Protein AF-A0A2T8WRS9-F1 (afdb_monomer_lite)

Sequence (259 aa):
MSITRDFLKRVDEAPPAWSDNIIAERNINKYQKYSQFVRRAYWTDCGSINVFCIRGTDHTDYQGLTWREFLHRGRRMDINIRLLETNLSYYLGTEVKKPAMHYVSYNGLDWYVSSDGNHRSCLARFLFYEKGLTYLHGVSLHHYEFDDALLSVYTALQAERLCQQQAGLYWEIDLHSETTGREDTPGWKVDHFSPGFTLRLVGGLQGGDPVPDSLRRVTVRQADEGRVLFQQLQSLRQRQIKPVTGGNWLNRWFRRGAK

Radius of gyration: 28.51 Å; chains: 1; bounding box: 90×24×83 Å

Foldseek 3Di:
DDPLPPLLVVCVVPPDPQQQQFAAADPPVCCVVAVLQFFKKKKFQKAKFFLVLARHENDPVRGRGGLNRCCVPPDCLSVVSVCCSVCVCLFVPRAAHVVAWEWEEAPVRRIYGYDDCPSVSSVSVSVCVVVVHTMGTNHIYIYTYGPVLQVVLVVLVVVLQVLVVVLFWHKDKAKHKAFPDKDDDPGIIMTGIQTWMKIATDGGDPDFDDDDPCLRIDIDRDSVSSVVNSVVSVVRSVRSPDPPPVDCPVVVVVVVPDD

pLDDT: mean 90.35, std 14.82, range [36.34, 98.69]

Structure (mmCIF, N/CA/C/O backbone):
data_AF-A0A2T8WRS9-F1
#
_entry.id   AF-A0A2T8WRS9-F1
#
loop_
_atom_site.group_PDB
_atom_site.id
_atom_site.type_symbol
_atom_site.label_atom_id
_atom_site.label_alt_id
_atom_site.label_comp_id
_atom_site.label_asym_id
_atom_site.label_entity_id
_atom_site.label_seq_id
_atom_site.pdbx_PDB_ins_code
_atom_site.Cartn_x
_atom_site.Cartn_y
_atom_site.Cartn_z
_atom_site.occupancy
_atom_site.B_iso_or_equiv
_atom_site.auth_seq_id
_atom_site.auth_comp_id
_atom_site.auth_asym_id
_atom_site.auth_atom_id
_atom_site.pdbx_PDB_model_num
ATOM 1 N N . MET A 1 1 ? -11.821 4.275 44.130 1.00 36.34 1 MET A N 1
ATOM 2 C CA . MET A 1 1 ? -11.109 3.327 43.243 1.00 36.34 1 MET A CA 1
ATOM 3 C C . MET A 1 1 ? -11.345 3.776 41.811 1.00 36.34 1 MET A C 1
ATOM 5 O O . MET A 1 1 ? -12.489 4.002 41.455 1.00 36.34 1 MET A O 1
ATOM 9 N N . SER A 1 2 ? -10.282 4.056 41.054 1.00 39.28 2 SER A N 1
ATOM 10 C CA . SER A 1 2 ? -10.380 4.655 39.714 1.00 39.28 2 SER A CA 1
ATOM 11 C C . SER A 1 2 ? -10.689 3.582 38.669 1.00 39.28 2 SER A C 1
ATOM 13 O O . SER A 1 2 ? -9.904 2.647 38.527 1.00 39.28 2 SER A O 1
ATOM 15 N N . ILE A 1 3 ? -11.808 3.754 37.960 1.00 47.94 3 ILE A N 1
ATOM 16 C CA . ILE A 1 3 ? -12.379 2.860 36.931 1.00 47.94 3 ILE A CA 1
ATOM 17 C C . ILE A 1 3 ? -11.356 2.498 35.833 1.00 47.94 3 ILE A C 1
ATOM 19 O O . ILE A 1 3 ? -11.339 1.367 35.375 1.00 47.94 3 ILE A O 1
ATOM 23 N N . THR A 1 4 ? -10.390 3.387 35.565 1.00 52.06 4 THR A N 1
ATOM 24 C CA . THR A 1 4 ? -9.286 3.202 34.597 1.00 52.06 4 THR A CA 1
ATOM 25 C C . THR A 1 4 ? -8.376 1.982 34.798 1.00 52.06 4 THR A C 1
ATOM 27 O O . THR A 1 4 ? -7.541 1.699 33.940 1.00 52.06 4 THR A O 1
ATOM 30 N N . ARG A 1 5 ? -8.418 1.317 35.962 1.00 57.28 5 ARG A N 1
ATOM 31 C CA . ARG A 1 5 ? -7.500 0.207 36.277 1.00 57.28 5 ARG A CA 1
ATOM 32 C C . ARG A 1 5 ? -7.994 -1.153 35.794 1.00 57.28 5 ARG A C 1
ATOM 34 O O . ARG A 1 5 ? -7.184 -2.072 35.768 1.00 57.28 5 ARG A O 1
ATOM 41 N N . ASP A 1 6 ? -9.253 -1.292 35.390 1.00 80.62 6 ASP A N 1
ATOM 42 C CA . ASP A 1 6 ? -9.809 -2.617 35.115 1.00 80.62 6 ASP A CA 1
ATOM 43 C C . ASP A 1 6 ? -9.402 -3.154 33.739 1.00 80.62 6 ASP A C 1
ATOM 45 O O . ASP A 1 6 ? -9.083 -4.335 33.633 1.00 80.62 6 ASP A O 1
ATOM 49 N N . PHE A 1 7 ? -9.357 -2.324 32.690 1.00 88.56 7 PHE A N 1
ATOM 50 C CA . PHE A 1 7 ? -8.962 -2.799 31.357 1.00 88.56 7 PHE A CA 1
ATOM 51 C C . PHE A 1 7 ? -7.485 -3.207 31.275 1.00 88.56 7 PHE A C 1
ATOM 53 O O . PHE A 1 7 ? -7.179 -4.333 30.892 1.00 88.56 7 PHE A O 1
ATOM 60 N N . LEU A 1 8 ? -6.564 -2.325 31.683 1.00 91.00 8 LEU A N 1
ATOM 61 C CA . LEU A 1 8 ? -5.126 -2.625 31.639 1.00 91.00 8 LEU A CA 1
ATOM 62 C C . LEU A 1 8 ? -4.765 -3.839 32.493 1.00 91.00 8 LEU A C 1
ATOM 64 O O . LEU A 1 8 ? -3.990 -4.683 32.058 1.00 91.00 8 LEU A O 1
ATOM 68 N N . LYS A 1 9 ? -5.368 -3.950 33.682 1.00 90.69 9 LYS A N 1
ATOM 69 C CA . LYS A 1 9 ? -5.136 -5.081 34.577 1.00 90.69 9 LYS A CA 1
ATOM 70 C C . LYS A 1 9 ? -5.511 -6.406 33.911 1.00 90.69 9 LYS A C 1
ATOM 72 O O . LYS A 1 9 ? -4.704 -7.325 33.944 1.00 90.69 9 LYS A O 1
ATOM 77 N N . ARG A 1 10 ? -6.682 -6.491 33.267 1.00 89.94 10 ARG A N 1
ATOM 78 C CA . ARG A 1 10 ? -7.102 -7.711 32.554 1.00 89.94 10 ARG A CA 1
ATOM 79 C C . ARG A 1 10 ? -6.157 -8.069 31.410 1.00 89.94 10 ARG A C 1
ATOM 81 O O . ARG A 1 10 ? -5.786 -9.232 31.272 1.00 89.94 10 ARG A O 1
ATOM 88 N N . VAL A 1 11 ? -5.722 -7.073 30.636 1.00 91.00 11 VAL A N 1
ATOM 89 C CA . VAL A 1 11 ? -4.754 -7.283 29.550 1.00 91.00 11 VAL A CA 1
ATOM 90 C C . VAL A 1 11 ? -3.408 -7.783 30.084 1.00 91.00 11 VAL A C 1
ATOM 92 O O . VAL A 1 11 ? -2.807 -8.667 29.480 1.00 91.00 11 VAL A O 1
ATOM 95 N N . ASP A 1 12 ? -2.928 -7.248 31.206 1.00 92.50 12 ASP A N 1
ATOM 96 C CA . ASP A 1 12 ? -1.648 -7.655 31.791 1.00 92.50 12 ASP A CA 1
ATOM 97 C C . ASP A 1 12 ? -1.699 -9.022 32.490 1.00 92.50 12 ASP A C 1
ATOM 99 O O . ASP A 1 12 ? -0.680 -9.714 32.517 1.00 92.50 12 ASP A O 1
ATOM 103 N N . GLU A 1 13 ? -2.853 -9.420 33.035 1.00 92.94 13 GLU A N 1
ATOM 104 C CA . GLU A 1 13 ? -3.066 -10.736 33.656 1.00 92.94 13 GLU A CA 1
ATOM 105 C C . GLU A 1 13 ? -3.057 -11.877 32.627 1.00 92.94 13 GLU A C 1
ATOM 107 O O . GLU A 1 13 ? -2.610 -12.982 32.938 1.00 92.94 13 GLU A O 1
ATOM 112 N N . ALA A 1 14 ? -3.517 -11.617 31.401 1.00 90.12 14 ALA A N 1
ATOM 113 C CA . ALA A 1 14 ? -3.574 -12.604 30.325 1.00 90.12 14 ALA A CA 1
ATOM 114 C C . ALA A 1 14 ? -3.221 -11.977 28.959 1.00 90.12 14 ALA A C 1
ATOM 116 O O . ALA A 1 14 ? -4.096 -11.833 28.096 1.00 90.12 14 ALA A O 1
ATOM 117 N N . PRO A 1 15 ? -1.947 -11.600 28.731 1.00 93.62 15 PRO A N 1
ATOM 118 C CA . PRO A 1 15 ? -1.555 -10.913 27.512 1.00 93.62 15 PRO A CA 1
ATOM 119 C C . PRO A 1 15 ? -1.726 -11.826 26.286 1.00 93.62 15 PRO A C 1
ATOM 121 O O . PRO A 1 15 ? -1.298 -12.985 26.305 1.00 93.62 15 PRO A O 1
ATOM 124 N N . PRO A 1 16 ? -2.319 -11.324 25.189 1.00 95.56 16 PRO A N 1
ATOM 125 C CA . PRO A 1 16 ? -2.384 -12.061 23.934 1.00 95.56 16 PRO A CA 1
ATOM 126 C C . PRO A 1 16 ? -0.981 -12.348 23.387 1.00 95.56 16 PRO A C 1
ATOM 128 O O . PRO A 1 16 ? -0.134 -11.463 23.395 1.00 95.56 16 PRO A O 1
ATOM 131 N N . ALA A 1 17 ? -0.755 -13.518 22.781 1.00 95.94 17 ALA A N 1
ATOM 132 C CA . ALA A 1 17 ? 0.558 -13.874 22.216 1.00 95.94 17 ALA A CA 1
ATOM 133 C C . ALA A 1 17 ? 1.088 -12.869 21.167 1.00 95.94 17 ALA A C 1
ATOM 135 O O . ALA A 1 17 ? 2.290 -12.731 20.979 1.00 95.94 17 ALA A O 1
ATOM 136 N N . TRP A 1 18 ? 0.194 -12.152 20.479 1.00 96.31 18 TRP A N 1
ATOM 137 C CA . TRP A 1 18 ? 0.561 -11.131 19.495 1.00 96.31 18 TRP A CA 1
ATOM 138 C C . TRP A 1 18 ? 0.921 -9.773 20.113 1.00 96.31 18 TRP A C 1
ATOM 140 O O . TRP A 1 18 ? 1.324 -8.880 19.365 1.00 96.31 18 TRP A O 1
ATOM 150 N N . SER A 1 19 ? 0.740 -9.563 21.424 1.00 97.31 19 SER A N 1
ATOM 151 C CA . SER A 1 19 ? 0.899 -8.247 22.064 1.00 97.31 19 SER A CA 1
ATOM 152 C C . SER A 1 19 ? 2.318 -7.697 21.953 1.00 97.31 19 SER A C 1
ATOM 154 O O . SER A 1 19 ? 2.501 -6.481 21.927 1.00 97.31 19 SER A O 1
ATOM 156 N N . ASP A 1 20 ? 3.294 -8.593 21.829 1.00 97.44 20 ASP A N 1
ATOM 157 C CA . ASP A 1 20 ? 4.713 -8.259 21.716 1.00 97.44 20 ASP A CA 1
ATOM 158 C C . ASP A 1 20 ? 5.163 -8.107 20.252 1.00 97.44 20 ASP A C 1
ATOM 160 O O . ASP A 1 20 ? 6.321 -7.803 19.975 1.00 97.44 20 ASP A O 1
ATOM 164 N N . ASN A 1 21 ? 4.241 -8.249 19.292 1.00 98.19 21 ASN A N 1
ATOM 165 C CA . ASN A 1 21 ? 4.522 -7.916 17.902 1.00 98.19 21 ASN A CA 1
ATOM 166 C C . ASN A 1 21 ? 4.771 -6.411 17.764 1.00 98.19 21 ASN A C 1
ATOM 168 O O . ASN A 1 21 ? 4.039 -5.587 18.320 1.00 98.19 21 ASN A O 1
ATOM 172 N N . ILE A 1 22 ? 5.767 -6.070 16.954 1.00 98.19 22 ILE A N 1
ATOM 173 C CA . ILE A 1 22 ? 6.156 -4.691 16.673 1.00 98.19 22 ILE A CA 1
ATOM 174 C C . ILE A 1 22 ? 5.105 -4.012 15.784 1.00 98.19 22 ILE A C 1
ATOM 176 O O . ILE A 1 22 ? 4.626 -4.590 14.804 1.00 98.19 22 ILE A O 1
ATOM 180 N N . ILE A 1 23 ? 4.774 -2.764 16.112 1.00 98.19 23 ILE A N 1
ATOM 181 C CA . ILE A 1 23 ? 4.015 -1.854 15.257 1.00 98.19 23 ILE A CA 1
ATOM 182 C C . ILE A 1 23 ? 4.924 -1.456 14.093 1.00 98.19 23 ILE A C 1
ATOM 184 O O . ILE A 1 23 ? 5.895 -0.713 14.255 1.00 98.19 23 ILE A O 1
ATOM 188 N N . ALA A 1 24 ? 4.612 -1.982 12.912 1.00 97.19 24 ALA A N 1
ATOM 189 C CA . ALA A 1 24 ? 5.407 -1.763 11.715 1.00 97.19 24 ALA A CA 1
ATOM 190 C C . ALA A 1 24 ? 5.294 -0.320 11.196 1.00 97.19 24 ALA A C 1
ATOM 192 O O . ALA A 1 24 ? 4.265 0.347 11.331 1.00 97.19 24 ALA A O 1
ATOM 193 N N . GLU A 1 25 ? 6.342 0.137 10.521 1.00 94.88 25 GLU A N 1
ATOM 194 C CA . GLU A 1 25 ? 6.280 1.313 9.656 1.00 94.88 25 GLU A CA 1
ATOM 195 C C . GLU A 1 25 ? 5.441 0.997 8.404 1.00 94.88 25 GLU A C 1
ATOM 197 O O . GLU A 1 25 ? 5.586 -0.068 7.791 1.00 94.88 25 GLU A O 1
ATOM 202 N N . ARG A 1 26 ? 4.570 1.926 7.984 1.00 90.19 26 ARG A N 1
ATOM 203 C CA . ARG A 1 26 ? 4.003 1.873 6.629 1.00 90.19 26 ARG A CA 1
ATOM 204 C C . ARG A 1 26 ? 5.067 2.316 5.635 1.00 90.19 26 ARG A C 1
ATOM 206 O O . ARG A 1 26 ? 5.597 3.414 5.742 1.00 90.19 26 ARG A O 1
ATOM 213 N N . ASN A 1 27 ? 5.282 1.539 4.576 1.00 84.56 27 ASN A N 1
ATOM 214 C CA . ASN A 1 27 ? 6.100 1.981 3.446 1.00 84.56 27 ASN A CA 1
ATOM 215 C C . ASN A 1 27 ? 5.371 3.084 2.641 1.00 84.56 27 ASN A C 1
ATOM 217 O O . ASN A 1 27 ? 4.779 2.824 1.589 1.00 84.56 27 ASN A O 1
ATOM 221 N N . ILE A 1 28 ? 5.367 4.317 3.157 1.00 79.75 28 ILE A N 1
ATOM 222 C CA . ILE A 1 28 ? 4.773 5.504 2.516 1.00 79.75 28 ILE A CA 1
ATOM 223 C C . ILE A 1 28 ? 5.473 5.780 1.176 1.00 79.75 28 ILE A C 1
ATOM 225 O O . ILE A 1 28 ? 4.827 6.139 0.186 1.00 79.75 28 ILE A O 1
ATOM 229 N N . ASN A 1 29 ? 6.779 5.503 1.121 1.00 83.25 29 ASN A N 1
ATOM 230 C CA . ASN A 1 29 ? 7.612 5.678 -0.062 1.00 83.25 29 ASN A CA 1
ATOM 231 C C . ASN A 1 29 ? 7.125 4.844 -1.257 1.00 83.25 29 ASN A C 1
ATOM 233 O O . ASN A 1 29 ? 7.241 5.314 -2.387 1.00 83.25 29 ASN A O 1
ATOM 237 N N . LYS A 1 30 ? 6.542 3.648 -1.050 1.00 86.38 30 LYS A N 1
ATOM 238 C CA . LYS A 1 30 ? 6.001 2.829 -2.155 1.00 86.38 30 LYS A CA 1
ATOM 239 C C . LYS A 1 30 ? 4.949 3.610 -2.942 1.00 86.38 30 LYS A C 1
ATOM 241 O O . LYS A 1 30 ? 5.057 3.707 -4.161 1.00 86.38 30 LYS A O 1
ATOM 246 N N . TYR A 1 31 ? 3.961 4.189 -2.260 1.00 87.12 31 TYR A N 1
ATOM 247 C CA . TYR A 1 31 ? 2.897 4.933 -2.934 1.00 87.12 31 TYR A CA 1
ATOM 248 C C . TYR A 1 31 ? 3.410 6.238 -3.544 1.00 87.12 31 TYR A C 1
ATOM 250 O O . TYR A 1 31 ? 3.166 6.494 -4.718 1.00 87.12 31 TYR A O 1
ATOM 258 N N . GLN A 1 32 ? 4.178 7.030 -2.790 1.00 88.50 32 GLN A N 1
ATOM 259 C CA . GLN A 1 32 ? 4.723 8.295 -3.297 1.00 88.50 32 GLN A CA 1
ATOM 260 C C . GLN A 1 32 ? 5.580 8.097 -4.554 1.00 88.50 32 GLN A C 1
ATOM 262 O O . GLN A 1 32 ? 5.480 8.875 -5.498 1.00 88.50 32 GLN A O 1
ATOM 267 N N . LYS A 1 33 ? 6.393 7.036 -4.585 1.00 91.06 33 LYS A N 1
ATOM 268 C CA . LYS A 1 33 ? 7.328 6.770 -5.682 1.00 91.06 33 LYS A CA 1
ATOM 269 C C . LYS A 1 33 ? 6.695 6.056 -6.875 1.00 91.06 33 LYS A C 1
ATOM 271 O O . LYS A 1 33 ? 7.156 6.248 -7.996 1.00 91.06 33 LYS A O 1
ATOM 276 N N . TYR A 1 34 ? 5.694 5.208 -6.643 1.00 95.06 34 TYR A N 1
ATOM 277 C CA . TYR A 1 34 ? 5.179 4.288 -7.661 1.00 95.06 34 TYR A CA 1
ATOM 278 C C . TYR A 1 34 ? 3.668 4.397 -7.886 1.00 95.06 34 TYR A C 1
ATOM 280 O O . TYR A 1 34 ? 3.077 3.477 -8.444 1.00 95.06 34 TYR A O 1
ATOM 288 N N . SER A 1 35 ? 3.028 5.496 -7.477 1.00 95.00 35 SER A N 1
ATOM 289 C CA . SER A 1 35 ? 1.582 5.712 -7.667 1.00 95.00 35 SER A CA 1
ATOM 290 C C . SER A 1 35 ? 1.118 5.530 -9.119 1.00 95.00 35 SER A C 1
ATOM 292 O O . SER A 1 35 ? 0.014 5.044 -9.340 1.00 95.00 35 SER A O 1
ATOM 294 N N . GLN A 1 36 ? 1.967 5.815 -10.113 1.00 96.81 36 GLN A N 1
ATOM 295 C CA . GLN A 1 36 ? 1.660 5.593 -11.531 1.00 96.81 36 GLN A CA 1
ATOM 296 C C . GLN A 1 36 ? 1.493 4.112 -11.903 1.00 96.81 36 GLN A C 1
ATOM 298 O O . GLN A 1 36 ? 0.922 3.831 -12.948 1.00 96.81 36 GLN A O 1
ATOM 303 N N . PHE A 1 37 ? 1.963 3.179 -11.068 1.00 98.06 37 PHE A N 1
ATOM 304 C CA . PHE A 1 37 ? 1.789 1.732 -11.243 1.00 98.06 37 PHE A CA 1
ATOM 305 C C . PHE A 1 37 ? 0.563 1.179 -10.507 1.00 98.06 37 PHE A C 1
ATOM 307 O O . PHE A 1 37 ? 0.344 -0.031 -10.512 1.00 98.06 37 PHE A O 1
ATOM 314 N N . VAL A 1 38 ? -0.240 2.022 -9.854 1.00 97.94 38 VAL A N 1
ATOM 315 C CA . VAL A 1 38 ? -1.533 1.595 -9.309 1.00 97.94 38 VAL A CA 1
ATOM 316 C C . VAL A 1 38 ? -2.452 1.246 -10.476 1.00 97.94 38 VAL A C 1
ATOM 318 O O . VAL A 1 38 ? -2.605 2.048 -11.391 1.00 97.94 38 VAL A O 1
ATOM 321 N N . ARG A 1 39 ? -3.059 0.056 -10.436 1.00 97.81 39 ARG A N 1
ATOM 322 C CA . ARG A 1 39 ? -4.076 -0.393 -11.404 1.00 97.81 39 ARG A CA 1
ATOM 323 C C . ARG A 1 39 ? -5.498 -0.253 -10.871 1.00 97.81 39 ARG A C 1
ATOM 325 O O . ARG A 1 39 ? -6.437 -0.119 -11.648 1.00 97.81 39 ARG A O 1
ATOM 332 N N . ARG A 1 40 ? -5.657 -0.253 -9.543 1.00 98.19 40 ARG A N 1
ATOM 333 C CA . ARG A 1 40 ? -6.947 -0.050 -8.880 1.00 98.19 40 ARG A CA 1
ATOM 334 C C . ARG A 1 40 ? -6.774 0.678 -7.550 1.00 98.19 40 ARG A C 1
ATOM 336 O O . ARG A 1 40 ? -5.924 0.295 -6.746 1.00 98.19 40 ARG A O 1
ATOM 343 N N . ALA A 1 41 ? -7.590 1.697 -7.300 1.00 98.25 41 ALA A N 1
ATOM 344 C CA . ALA A 1 41 ? -7.648 2.402 -6.023 1.00 98.25 41 ALA A CA 1
ATOM 345 C C . ALA A 1 41 ? -9.069 2.338 -5.453 1.00 98.25 41 ALA A C 1
ATOM 347 O O . ALA A 1 41 ? -9.987 2.962 -5.976 1.00 98.25 41 ALA A O 1
ATOM 348 N N . TYR A 1 42 ? -9.241 1.576 -4.376 1.00 98.50 42 TYR A N 1
ATOM 349 C CA . TYR A 1 42 ? -10.496 1.461 -3.640 1.00 98.50 42 TYR A CA 1
ATOM 350 C C . TYR A 1 42 ? -10.519 2.421 -2.452 1.00 98.50 42 TYR A C 1
ATOM 352 O O . TYR A 1 42 ? -9.522 2.564 -1.738 1.00 98.50 42 TYR A O 1
ATOM 360 N N . TRP A 1 43 ? -11.676 3.029 -2.211 1.00 98.44 43 TRP A N 1
ATOM 361 C CA . TRP A 1 43 ? -11.949 3.821 -1.022 1.00 98.44 43 TRP A CA 1
ATOM 362 C C . TRP A 1 43 ? -13.368 3.585 -0.502 1.00 98.44 43 TRP A C 1
ATOM 364 O O . TRP A 1 43 ? -14.306 3.492 -1.289 1.00 98.44 43 TRP A O 1
ATOM 374 N N . THR A 1 44 ? -13.531 3.572 0.821 1.00 98.19 44 THR A N 1
ATOM 375 C CA . THR A 1 44 ? -14.829 3.717 1.496 1.00 98.19 44 THR A CA 1
ATOM 376 C C . THR A 1 44 ? -14.689 4.537 2.779 1.00 98.19 44 THR A C 1
ATOM 378 O O . THR A 1 44 ? -13.626 4.536 3.412 1.00 98.19 44 THR A O 1
ATOM 381 N N . ASP A 1 45 ? -15.750 5.238 3.178 1.00 96.62 45 ASP A N 1
ATOM 382 C CA . ASP A 1 45 ? -15.844 5.951 4.458 1.00 96.62 45 ASP A CA 1
ATOM 383 C C . ASP A 1 45 ? -16.485 5.126 5.593 1.00 96.62 45 ASP A C 1
ATOM 385 O O . ASP A 1 45 ? -16.405 5.533 6.753 1.00 96.62 45 ASP A O 1
ATOM 389 N N . CYS A 1 46 ? -17.064 3.959 5.284 1.00 97.00 46 CYS A N 1
ATOM 390 C CA . CYS A 1 46 ? -17.792 3.105 6.228 1.00 97.00 46 CYS A CA 1
ATOM 391 C C . CYS A 1 46 ? -17.437 1.614 6.051 1.00 97.00 46 CYS A C 1
ATOM 393 O O . CYS A 1 46 ? -18.290 0.733 5.953 1.00 97.00 46 CYS A O 1
ATOM 395 N N . GLY A 1 47 ? -16.143 1.320 5.974 1.00 97.50 47 GLY A N 1
ATOM 396 C CA . GLY A 1 47 ? -15.610 -0.026 5.822 1.00 97.50 47 GLY A CA 1
ATOM 397 C C . GLY A 1 47 ? -15.577 -0.837 7.118 1.00 97.50 47 GLY A C 1
ATOM 398 O O . GLY A 1 47 ? -15.770 -0.329 8.224 1.00 97.50 47 GLY A O 1
ATOM 399 N N . SER A 1 48 ? -15.281 -2.128 6.960 1.00 98.19 48 SER A N 1
ATOM 400 C CA . SER A 1 48 ? -15.041 -3.068 8.058 1.00 98.19 48 SER A CA 1
ATOM 401 C C . SER A 1 48 ? -13.631 -3.631 7.951 1.00 98.19 48 SER A C 1
ATOM 403 O O . SER A 1 48 ? -13.223 -4.064 6.875 1.00 98.19 48 SER A O 1
ATOM 405 N N . ILE A 1 49 ? -12.890 -3.642 9.054 1.00 98.12 49 ILE A N 1
ATOM 406 C CA . ILE A 1 49 ? -11.494 -4.083 9.089 1.00 98.12 49 ILE A CA 1
ATOM 407 C C . ILE A 1 49 ? -11.288 -5.143 10.163 1.00 98.12 49 ILE A C 1
ATOM 409 O O . ILE A 1 49 ? -11.746 -4.985 11.293 1.00 98.12 49 ILE A O 1
ATOM 413 N N . ASN A 1 50 ? -10.563 -6.213 9.833 1.00 98.56 50 ASN A N 1
ATOM 414 C CA . ASN A 1 50 ? -10.065 -7.132 10.848 1.00 98.56 50 ASN A CA 1
ATOM 415 C C . ASN A 1 50 ? -8.949 -6.433 11.642 1.00 98.56 50 ASN A C 1
ATOM 417 O O . ASN A 1 50 ? -7.883 -6.138 11.100 1.00 98.56 50 ASN A O 1
ATOM 421 N N . VAL A 1 51 ? -9.168 -6.170 12.930 1.00 98.31 51 VAL A N 1
ATOM 422 C CA . VAL A 1 51 ? -8.222 -5.391 13.748 1.00 98.31 51 VAL A CA 1
ATOM 423 C C . VAL A 1 51 ? -6.858 -6.073 13.901 1.00 98.31 51 VAL A C 1
ATOM 425 O O . VAL A 1 51 ? -5.838 -5.401 14.076 1.00 98.31 51 VAL A O 1
ATOM 428 N N . PHE A 1 52 ? -6.800 -7.401 13.771 1.00 98.31 52 PHE A N 1
ATOM 429 C CA . PHE A 1 52 ? -5.557 -8.177 13.849 1.00 98.31 52 PHE A CA 1
ATOM 430 C C . PHE A 1 52 ? -4.713 -8.091 12.571 1.00 98.31 52 PHE A C 1
ATOM 432 O O . PHE A 1 52 ? -3.506 -8.341 12.605 1.00 98.31 52 PHE A O 1
ATOM 439 N N . CYS A 1 53 ? -5.331 -7.666 11.469 1.00 98.25 53 CYS A N 1
ATOM 440 C CA . CYS A 1 53 ? -4.680 -7.362 10.201 1.00 98.25 53 CYS A CA 1
ATOM 441 C C . CYS A 1 53 ? -4.070 -5.949 10.159 1.00 98.25 53 CYS A C 1
ATOM 443 O O . CYS A 1 53 ? -3.355 -5.610 9.217 1.00 98.25 53 CYS A O 1
ATOM 445 N N . ILE A 1 54 ? -4.301 -5.125 11.186 1.00 98.38 54 ILE A N 1
ATOM 446 C CA . ILE A 1 54 ? -3.597 -3.851 11.352 1.00 98.38 54 ILE A CA 1
ATOM 447 C C . ILE A 1 54 ? -2.157 -4.164 11.772 1.00 98.38 54 ILE A C 1
ATOM 449 O O . ILE A 1 54 ? -1.918 -4.743 12.833 1.00 98.38 54 ILE A O 1
ATOM 453 N N . ARG A 1 55 ? -1.183 -3.828 10.932 1.00 97.62 55 ARG A N 1
ATOM 454 C CA . ARG A 1 55 ? 0.236 -4.135 11.162 1.00 97.62 55 ARG A CA 1
ATOM 455 C C . ARG A 1 55 ? 1.013 -2.975 11.745 1.00 97.62 55 ARG A C 1
ATOM 457 O O . ARG A 1 55 ? 2.008 -3.203 12.423 1.00 97.62 55 ARG A O 1
ATOM 464 N N . GLY A 1 56 ? 0.579 -1.752 11.473 1.00 97.19 56 GLY A N 1
ATOM 465 C CA . GLY A 1 56 ? 1.448 -0.608 11.661 1.00 97.19 56 GLY A CA 1
ATOM 466 C C . GLY A 1 56 ? 0.775 0.742 11.503 1.00 97.19 56 GLY A C 1
ATOM 467 O O . GLY A 1 56 ? -0.454 0.856 11.485 1.00 97.19 56 GLY A O 1
ATOM 468 N N . THR A 1 57 ? 1.607 1.769 11.377 1.00 96.75 57 THR A N 1
ATOM 469 C CA . THR A 1 57 ? 1.179 3.168 11.318 1.00 96.75 57 THR A CA 1
ATOM 470 C C . THR A 1 57 ? 2.175 4.057 10.582 1.00 96.75 57 THR A C 1
ATOM 472 O O . THR A 1 57 ? 3.357 3.729 10.467 1.00 96.75 57 THR A O 1
ATOM 475 N N . ASP A 1 58 ? 1.693 5.213 10.136 1.00 94.00 58 ASP A N 1
ATOM 476 C CA . ASP A 1 58 ? 2.495 6.328 9.617 1.00 94.00 58 ASP A CA 1
ATOM 477 C C . ASP A 1 58 ? 3.133 7.166 10.728 1.00 94.00 58 ASP A C 1
ATOM 479 O O . ASP A 1 58 ? 4.047 7.946 10.474 1.00 94.00 58 ASP A O 1
ATOM 483 N N . HIS A 1 59 ? 2.641 7.036 11.960 1.00 93.31 59 HIS A N 1
ATOM 484 C CA . HIS A 1 59 ? 3.078 7.874 13.066 1.00 93.31 59 HIS A CA 1
ATOM 485 C C . HIS A 1 59 ? 4.407 7.378 13.649 1.00 93.31 59 HIS A C 1
ATOM 487 O O . HIS A 1 59 ? 4.443 6.388 14.381 1.00 93.31 59 HIS A O 1
ATOM 493 N N . THR A 1 60 ? 5.486 8.112 13.380 1.00 93.25 60 THR A N 1
ATOM 494 C CA . THR A 1 60 ? 6.865 7.750 13.751 1.00 93.25 60 THR A CA 1
ATOM 495 C C . THR A 1 60 ? 7.046 7.460 15.239 1.00 93.25 60 THR A C 1
ATOM 497 O O . THR A 1 60 ? 7.740 6.513 15.583 1.00 93.25 60 THR A O 1
ATOM 500 N N . ASP A 1 61 ? 6.369 8.197 16.130 1.00 94.00 61 ASP A N 1
ATOM 501 C CA . ASP A 1 61 ? 6.511 7.997 17.586 1.00 94.00 61 ASP A CA 1
ATOM 502 C C . ASP A 1 61 ? 6.039 6.619 18.083 1.00 94.00 61 ASP A C 1
ATOM 504 O O . ASP A 1 61 ? 6.348 6.237 19.212 1.00 94.00 61 ASP A O 1
ATOM 508 N N . TYR A 1 62 ? 5.234 5.899 17.294 1.00 95.12 62 TYR A N 1
ATOM 509 C CA . TYR A 1 62 ? 4.666 4.605 17.691 1.00 95.12 62 TYR A CA 1
ATOM 510 C C . TYR A 1 62 ? 5.274 3.430 16.925 1.00 95.12 62 TYR A C 1
ATOM 512 O O . TYR A 1 62 ? 5.074 2.282 17.318 1.00 95.12 62 TYR A O 1
ATOM 520 N N . GLN A 1 63 ? 6.004 3.699 15.843 1.00 95.69 63 GLN A N 1
ATOM 521 C CA . GLN A 1 63 ? 6.713 2.675 15.083 1.00 95.69 63 GLN A CA 1
ATOM 522 C C . GLN A 1 63 ? 7.819 2.058 15.943 1.00 95.69 63 GLN A C 1
ATOM 524 O O . GLN A 1 63 ? 8.461 2.739 16.741 1.00 95.69 63 GLN A O 1
ATOM 529 N N . GLY A 1 64 ? 8.036 0.752 15.800 1.00 96.56 64 GLY A N 1
ATOM 530 C CA . GLY A 1 64 ? 9.065 0.035 16.557 1.00 96.56 64 GLY A CA 1
ATOM 531 C C . GLY A 1 64 ? 8.664 -0.350 17.986 1.00 96.56 64 GLY A C 1
ATOM 532 O O . GLY A 1 64 ? 9.279 -1.254 18.542 1.00 96.56 64 GLY A O 1
ATOM 533 N N . LEU A 1 65 ? 7.616 0.257 18.558 1.00 97.62 65 LEU A N 1
ATOM 534 C CA . LEU A 1 65 ? 7.025 -0.207 19.816 1.00 97.62 65 LEU A CA 1
ATOM 535 C C . LEU A 1 65 ? 6.273 -1.518 19.598 1.00 97.62 65 LEU A C 1
ATOM 537 O O . LEU A 1 65 ? 5.659 -1.718 18.546 1.00 97.62 65 LEU A O 1
ATOM 541 N N . THR A 1 66 ? 6.225 -2.378 20.609 1.00 98.31 66 THR A N 1
ATOM 542 C CA . THR A 1 66 ? 5.229 -3.455 20.618 1.00 98.31 66 THR A CA 1
ATOM 543 C C . THR A 1 66 ? 3.828 -2.897 20.870 1.00 98.31 66 THR A C 1
ATOM 545 O O . THR A 1 66 ? 3.657 -1.811 21.438 1.00 98.31 66 THR A O 1
ATOM 548 N N . TRP A 1 67 ? 2.785 -3.639 20.489 1.00 98.38 67 TRP A N 1
ATOM 549 C CA . TRP A 1 67 ? 1.407 -3.243 20.810 1.00 98.38 67 TRP A CA 1
ATOM 550 C C . TRP A 1 67 ? 1.191 -3.075 22.319 1.00 98.38 67 TRP A C 1
ATOM 552 O O . TRP A 1 67 ? 0.494 -2.149 22.735 1.00 98.38 67 TRP A O 1
ATOM 562 N N . ARG A 1 68 ? 1.817 -3.928 23.140 1.00 97.38 68 ARG A N 1
ATOM 563 C CA . ARG A 1 68 ? 1.767 -3.839 24.604 1.00 97.38 68 ARG A CA 1
ATOM 564 C C . ARG A 1 68 ? 2.496 -2.608 25.137 1.00 97.38 68 ARG A C 1
ATOM 566 O O . ARG A 1 68 ? 1.957 -1.902 25.984 1.00 97.38 68 ARG A O 1
ATOM 573 N N . GLU A 1 69 ? 3.687 -2.299 24.634 1.00 97.69 69 GLU A N 1
ATOM 574 C CA . GLU A 1 69 ? 4.404 -1.077 25.023 1.00 97.69 69 GLU A CA 1
ATOM 575 C C . GLU A 1 69 ? 3.616 0.178 24.650 1.00 97.69 69 GLU A C 1
ATOM 577 O O . GLU A 1 69 ? 3.522 1.120 25.442 1.00 97.69 69 GLU A O 1
ATOM 582 N N . PHE A 1 70 ? 3.012 0.185 23.460 1.00 98.00 70 PHE A N 1
ATOM 583 C CA . PHE A 1 70 ? 2.171 1.285 23.015 1.00 98.00 70 PHE A CA 1
ATOM 584 C C . PHE A 1 70 ? 0.909 1.432 23.875 1.00 98.00 70 PHE A C 1
ATOM 586 O O . PHE A 1 70 ? 0.510 2.556 24.182 1.00 98.00 70 PHE A O 1
ATOM 593 N N . LEU A 1 71 ? 0.315 0.325 24.331 1.00 97.06 71 LEU A N 1
ATOM 594 C CA . LEU A 1 71 ? -0.803 0.343 25.277 1.00 97.06 71 LEU A CA 1
ATOM 595 C C . LEU A 1 71 ? -0.451 1.036 26.603 1.00 97.06 71 LEU A C 1
ATOM 597 O O . LEU A 1 71 ? -1.284 1.729 27.179 1.00 97.06 71 LEU A O 1
ATOM 601 N N . HIS A 1 72 ? 0.785 0.884 27.072 1.00 95.06 72 HIS A N 1
ATOM 602 C CA . HIS A 1 72 ? 1.217 1.433 28.360 1.00 95.06 72 HIS A CA 1
ATOM 603 C C . HIS A 1 72 ? 1.784 2.850 28.270 1.00 95.06 72 HIS A C 1
ATOM 605 O O . HIS A 1 72 ? 1.616 3.646 29.191 1.00 95.06 72 HIS A O 1
ATOM 611 N N . ARG A 1 73 ? 2.469 3.184 27.172 1.00 93.94 73 ARG A N 1
ATOM 612 C CA . ARG A 1 73 ? 3.238 4.437 27.053 1.00 93.94 73 ARG A CA 1
ATOM 613 C C . ARG A 1 73 ? 2.774 5.349 25.920 1.00 93.94 73 ARG A C 1
ATOM 615 O O . ARG A 1 73 ? 3.343 6.424 25.736 1.00 93.94 73 ARG A O 1
ATOM 622 N N . GLY A 1 74 ? 1.771 4.933 25.148 1.00 93.69 74 GLY A N 1
ATOM 623 C CA . GLY A 1 74 ? 1.202 5.727 24.066 1.00 93.69 74 GLY A CA 1
ATOM 624 C C . GLY A 1 74 ? 0.712 7.085 24.569 1.00 93.69 74 GLY A C 1
ATOM 625 O O . GLY A 1 74 ? 0.038 7.196 25.596 1.00 93.69 74 GLY A O 1
ATOM 626 N N . ARG A 1 75 ? 1.058 8.151 23.848 1.00 93.06 75 ARG A N 1
ATOM 627 C CA . ARG A 1 75 ? 0.730 9.519 24.258 1.00 93.06 75 ARG A CA 1
ATOM 628 C C . ARG A 1 75 ? -0.789 9.726 24.303 1.00 93.06 75 ARG A C 1
ATOM 630 O O . ARG A 1 75 ? -1.424 9.752 23.260 1.00 93.06 75 ARG A O 1
ATOM 637 N N . ARG A 1 76 ? -1.350 10.028 25.482 1.00 92.50 76 ARG A N 1
ATOM 638 C CA . ARG A 1 76 ? -2.809 10.143 25.740 1.00 92.50 76 ARG A CA 1
ATOM 639 C C . ARG A 1 76 ? -3.549 8.799 25.737 1.00 92.50 76 ARG A C 1
ATOM 641 O O . ARG A 1 76 ? -4.775 8.782 25.589 1.00 92.50 76 ARG A O 1
ATOM 648 N N . MET A 1 77 ? -2.847 7.673 25.870 1.00 95.81 77 MET A N 1
ATOM 649 C CA . MET A 1 77 ? -3.498 6.365 25.964 1.00 95.81 77 MET A CA 1
ATOM 650 C C . MET A 1 77 ? -4.363 6.251 27.227 1.00 95.81 77 MET A C 1
ATOM 652 O O . MET A 1 77 ? -5.460 5.712 27.161 1.00 95.81 77 MET A O 1
ATOM 656 N N . ASP A 1 78 ? -3.947 6.864 28.335 1.00 93.75 78 ASP A N 1
ATOM 657 C CA . ASP A 1 78 ? -4.717 6.975 29.580 1.00 93.75 78 ASP A CA 1
ATOM 658 C C . ASP A 1 78 ? -6.114 7.590 29.368 1.00 93.75 78 ASP A C 1
ATOM 660 O O . ASP A 1 78 ? -7.114 7.065 29.860 1.00 93.75 78 ASP A O 1
ATOM 664 N N . ILE A 1 79 ? -6.201 8.662 28.574 1.00 94.38 79 ILE A N 1
ATOM 665 C CA . ILE A 1 79 ? -7.472 9.297 28.200 1.00 94.38 79 ILE A CA 1
ATOM 666 C C . ILE A 1 79 ? -8.300 8.351 27.321 1.00 94.38 79 ILE A C 1
ATOM 668 O O . ILE A 1 79 ? -9.504 8.213 27.527 1.00 94.38 79 ILE A O 1
ATOM 672 N N . ASN A 1 80 ? -7.672 7.685 26.346 1.00 95.75 80 ASN A N 1
ATOM 673 C CA . ASN A 1 80 ? -8.376 6.789 25.424 1.00 95.75 80 ASN A CA 1
ATOM 674 C C . ASN A 1 80 ? -8.901 5.521 26.119 1.00 95.75 80 ASN A C 1
ATOM 676 O O . ASN A 1 80 ? -9.981 5.053 25.765 1.00 95.75 80 ASN A O 1
ATOM 680 N N . ILE A 1 81 ? -8.197 5.001 27.128 1.00 95.56 81 ILE A N 1
ATOM 681 C CA . ILE A 1 81 ? -8.659 3.875 27.952 1.00 95.56 81 ILE A CA 1
ATOM 682 C C . ILE A 1 81 ? -9.925 4.268 28.722 1.00 95.56 81 ILE A C 1
ATOM 684 O O . ILE A 1 81 ? -10.927 3.561 28.638 1.00 95.56 81 ILE A O 1
ATOM 688 N N . ARG A 1 82 ? -9.945 5.443 29.371 1.00 93.56 82 ARG A N 1
ATOM 689 C CA . ARG A 1 82 ? -11.159 5.950 30.047 1.00 93.56 82 ARG A CA 1
ATOM 690 C C . ARG A 1 82 ? -12.338 6.107 29.088 1.00 93.56 82 ARG A C 1
ATOM 692 O O . ARG A 1 82 ? -13.482 5.837 29.451 1.00 93.56 82 ARG A O 1
ATOM 699 N N . LEU A 1 83 ? -12.072 6.558 27.862 1.00 94.44 83 LEU A N 1
ATOM 700 C CA . LEU A 1 83 ? -13.105 6.685 26.834 1.00 94.44 83 LEU A CA 1
ATOM 701 C C . LEU A 1 83 ? -13.618 5.321 26.367 1.00 94.44 83 LEU A C 1
ATOM 703 O O . LEU A 1 83 ? -14.816 5.180 26.160 1.00 94.44 83 LEU A O 1
ATOM 707 N N . LEU A 1 84 ? -12.754 4.311 26.243 1.00 94.69 84 LEU A N 1
ATOM 708 C CA . LEU A 1 84 ? -13.181 2.945 25.934 1.00 94.69 84 LEU A CA 1
ATOM 709 C C . LEU A 1 84 ? -14.104 2.386 27.018 1.00 94.69 84 LEU A C 1
ATOM 711 O O . LEU A 1 84 ? -15.123 1.779 26.698 1.00 94.69 84 LEU A O 1
ATOM 715 N N . GLU A 1 85 ? -13.771 2.613 28.286 1.00 90.69 85 GLU A N 1
ATOM 716 C CA . GLU A 1 85 ? -14.557 2.110 29.417 1.00 90.69 85 GLU A CA 1
ATOM 717 C C . GLU A 1 85 ? -15.922 2.797 29.536 1.00 90.69 85 GLU A C 1
ATOM 719 O O . GLU A 1 85 ? -16.900 2.162 29.920 1.00 90.69 85 GLU A O 1
ATOM 724 N N . THR A 1 86 ? -16.009 4.080 29.176 1.00 92.88 86 THR A N 1
ATOM 725 C CA . THR A 1 86 ? -17.261 4.855 29.249 1.00 92.88 86 THR A CA 1
ATOM 726 C C . THR A 1 86 ? -18.082 4.829 27.957 1.00 92.88 86 THR A C 1
ATOM 728 O O . THR A 1 86 ? -19.278 5.109 27.995 1.00 92.88 86 THR A O 1
ATOM 731 N N . ASN A 1 87 ? -17.479 4.474 26.819 1.00 94.31 87 ASN A N 1
ATOM 732 C CA . ASN A 1 87 ? -18.123 4.467 25.506 1.00 94.31 87 ASN A CA 1
ATOM 733 C C . ASN A 1 87 ? -17.710 3.240 24.677 1.00 94.31 87 ASN A C 1
ATOM 735 O O . ASN A 1 87 ? -17.045 3.334 23.642 1.00 94.31 87 ASN A O 1
ATOM 739 N N . LEU A 1 88 ? -18.133 2.061 25.131 1.00 94.19 88 LEU A N 1
ATOM 740 C CA . LEU A 1 88 ? -17.826 0.801 24.456 1.00 94.19 88 LEU A CA 1
ATOM 741 C C . LEU A 1 88 ? -18.517 0.671 23.088 1.00 94.19 88 LEU A C 1
ATOM 743 O O . LEU A 1 88 ? -17.989 0.019 22.184 1.00 94.19 88 LEU A O 1
ATOM 747 N N . S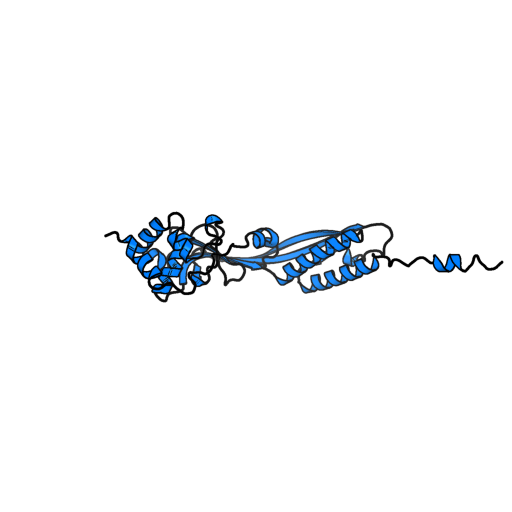ER A 1 89 ? -19.681 1.306 22.916 1.00 95.50 89 SER A N 1
ATOM 748 C CA . SER A 1 89 ? -20.425 1.296 21.652 1.00 95.50 89 SER A CA 1
ATOM 749 C C . SER A 1 89 ? -19.639 1.943 20.514 1.00 95.50 89 SER A C 1
ATOM 751 O O . SER A 1 89 ? -19.790 1.503 19.381 1.00 95.50 89 SER A O 1
ATOM 753 N N . TYR A 1 90 ? -18.710 2.866 20.798 1.00 97.19 90 TYR A N 1
ATOM 754 C CA . TYR A 1 90 ? -17.777 3.367 19.787 1.00 97.19 90 TYR A CA 1
ATOM 755 C C . TYR A 1 90 ? -17.025 2.232 19.071 1.00 97.19 90 TYR A C 1
ATOM 757 O O . TYR A 1 90 ? -16.777 2.328 17.875 1.00 97.19 90 TYR A O 1
ATOM 765 N N . TYR A 1 91 ? -16.679 1.140 19.755 1.00 97.81 91 TYR A N 1
ATOM 766 C CA . TYR A 1 91 ? -15.978 0.008 19.138 1.00 97.81 91 TYR A CA 1
ATOM 767 C C . TYR A 1 91 ? -16.932 -1.036 18.561 1.00 97.81 91 TYR A C 1
ATOM 769 O O . TYR A 1 91 ? -16.645 -1.616 17.520 1.00 97.81 91 TYR A O 1
ATOM 777 N N . LEU A 1 92 ? -18.054 -1.278 19.239 1.00 97.00 92 LEU A N 1
ATOM 778 C CA . LEU A 1 92 ? -18.975 -2.370 18.909 1.00 97.00 92 LEU A CA 1
ATOM 779 C C . LEU A 1 92 ? -20.049 -1.984 17.882 1.00 97.00 92 LEU A C 1
ATOM 781 O O . LEU A 1 92 ? -20.656 -2.861 17.275 1.00 97.00 92 LEU A O 1
ATOM 785 N N . GLY A 1 93 ? -20.301 -0.688 17.705 1.00 96.62 93 GLY A N 1
ATOM 786 C CA . GLY A 1 93 ? -21.264 -0.164 16.746 1.00 96.62 93 GLY A CA 1
ATOM 787 C C . GLY A 1 93 ? -20.796 -0.289 15.296 1.00 96.62 93 GLY A C 1
ATOM 788 O O . GLY A 1 93 ? -19.607 -0.478 15.018 1.00 96.62 93 GLY A O 1
ATOM 789 N N . THR A 1 94 ? -21.736 -0.154 14.366 1.00 97.06 94 THR A N 1
ATOM 790 C CA . THR A 1 94 ? -21.502 -0.256 12.913 1.00 97.06 94 THR A CA 1
ATOM 791 C C . THR A 1 94 ? -21.536 1.089 12.197 1.00 97.06 94 THR A C 1
ATOM 793 O O . THR A 1 94 ? -21.140 1.183 11.038 1.00 97.06 94 THR A O 1
ATOM 796 N N . GLU A 1 95 ? -21.966 2.138 12.893 1.00 96.62 95 GLU A N 1
ATOM 797 C CA . GLU A 1 95 ? -21.974 3.508 12.407 1.00 96.62 95 GLU A CA 1
ATOM 798 C C . GLU A 1 95 ? -20.571 4.025 12.073 1.00 96.62 95 GLU A C 1
ATOM 800 O O . GLU A 1 95 ? -19.576 3.632 12.693 1.00 96.62 95 GLU A O 1
ATOM 805 N N . VAL A 1 96 ? -20.515 4.969 11.126 1.00 96.94 96 VAL A N 1
ATOM 806 C CA . VAL A 1 96 ? -19.292 5.712 10.801 1.00 96.94 96 VAL A CA 1
ATOM 807 C C . VAL A 1 96 ? -18.697 6.293 12.078 1.00 96.94 96 VAL A C 1
ATOM 809 O O . VAL A 1 96 ? -19.359 7.027 12.822 1.00 96.94 96 VAL A O 1
ATOM 812 N N . LYS A 1 97 ? -17.426 5.980 12.320 1.00 96.56 97 LYS A N 1
ATOM 813 C CA . LYS A 1 97 ? -16.754 6.341 13.559 1.00 96.56 97 LYS A CA 1
ATOM 814 C C . LYS A 1 97 ? -16.560 7.847 13.664 1.00 96.56 97 LYS A C 1
ATOM 816 O O . LYS A 1 97 ? -16.118 8.518 12.732 1.00 96.56 97 LYS A O 1
ATOM 821 N N . LYS A 1 98 ? -16.890 8.376 14.844 1.00 94.75 98 LYS A N 1
ATOM 822 C CA . LYS A 1 98 ? -16.689 9.776 15.228 1.00 94.75 98 LYS A CA 1
ATOM 823 C C . LYS A 1 98 ? -16.001 9.813 16.597 1.00 94.75 98 LYS A C 1
ATOM 825 O O . LYS A 1 98 ? -16.651 9.492 17.589 1.00 94.75 98 LYS A O 1
ATOM 830 N N . PRO A 1 99 ? -14.703 10.160 16.674 1.00 94.50 99 PRO A N 1
ATOM 831 C CA . PRO A 1 99 ? -13.843 10.621 15.577 1.00 94.50 99 PRO A CA 1
ATOM 832 C C . PRO A 1 99 ? -13.545 9.521 14.541 1.00 94.50 99 PRO A C 1
ATOM 834 O O . PRO A 1 99 ? -13.664 8.338 14.846 1.00 94.50 99 PRO A O 1
ATOM 837 N N . ALA A 1 100 ? -13.148 9.899 13.325 1.00 95.44 100 ALA A N 1
ATOM 838 C CA . ALA A 1 100 ? -12.859 8.942 12.255 1.00 95.44 100 ALA A CA 1
ATOM 839 C C . ALA A 1 100 ? -11.576 8.134 12.524 1.00 95.44 100 ALA A C 1
ATOM 841 O O . ALA A 1 100 ? -10.754 8.493 13.375 1.00 95.44 100 ALA A O 1
ATOM 842 N N . MET A 1 101 ? -11.426 7.016 11.814 1.00 97.88 101 MET A N 1
ATOM 843 C CA . MET A 1 101 ? -10.227 6.176 11.803 1.00 97.88 101 MET A CA 1
ATOM 844 C C . MET A 1 101 ? -9.904 5.820 10.356 1.00 97.88 101 MET A C 1
ATOM 846 O O . MET A 1 101 ? -10.813 5.438 9.615 1.00 97.88 101 MET A O 1
ATOM 850 N N . HIS A 1 102 ? -8.639 5.949 9.963 1.00 97.94 102 HIS A N 1
ATOM 851 C CA . HIS A 1 102 ? -8.225 5.832 8.565 1.00 97.94 102 HIS A CA 1
ATOM 852 C C . HIS A 1 102 ? -7.147 4.776 8.393 1.00 97.94 102 HIS A C 1
ATOM 854 O O . HIS A 1 102 ? -6.120 4.808 9.079 1.00 97.94 102 HIS A O 1
ATOM 860 N N . TYR A 1 103 ? -7.369 3.879 7.438 1.00 98.19 103 TYR A N 1
ATOM 861 C CA . TYR A 1 103 ? -6.452 2.792 7.150 1.00 98.19 103 TYR A CA 1
ATOM 862 C C . TYR A 1 103 ? -6.104 2.721 5.672 1.00 98.19 103 TYR A C 1
ATOM 864 O O . TYR A 1 103 ? -6.958 2.909 4.807 1.00 98.19 103 TYR A O 1
ATOM 872 N N . VAL A 1 104 ? -4.847 2.384 5.392 1.00 97.38 104 VAL A N 1
ATOM 873 C CA . VAL A 1 104 ? -4.344 2.137 4.040 1.00 97.38 104 VAL A CA 1
ATOM 874 C C . VAL A 1 104 ? -3.804 0.712 3.935 1.00 97.38 104 VAL A C 1
ATOM 876 O O . VAL A 1 104 ? -3.121 0.246 4.846 1.00 97.38 104 VAL A O 1
ATOM 879 N N . SER A 1 105 ? -4.060 0.041 2.812 1.00 97.25 105 SER A N 1
ATOM 880 C CA . SER A 1 105 ? -3.451 -1.245 2.459 1.00 97.25 105 SER A CA 1
ATOM 881 C C . SER A 1 105 ? -2.916 -1.259 1.027 1.00 97.25 105 SER A C 1
ATOM 883 O O . SER A 1 105 ? -3.499 -0.661 0.120 1.00 97.25 105 SER A O 1
ATOM 885 N N . TYR A 1 106 ? -1.835 -2.008 0.808 1.00 94.94 106 TYR A N 1
ATOM 886 C CA . TYR A 1 106 ? -1.251 -2.247 -0.518 1.00 94.94 106 TYR A CA 1
ATOM 887 C C . TYR A 1 106 ? -1.460 -3.675 -1.041 1.00 94.94 106 TYR A C 1
ATOM 889 O O . TYR A 1 106 ? -1.081 -3.970 -2.168 1.00 94.94 106 TYR A O 1
ATOM 897 N N . ASN A 1 107 ? -2.039 -4.564 -0.230 1.00 93.31 107 ASN A N 1
ATOM 898 C CA . ASN A 1 107 ? -2.289 -5.969 -0.577 1.00 93.31 107 ASN A CA 1
ATOM 899 C C . ASN A 1 107 ? -3.700 -6.448 -0.180 1.00 93.31 107 ASN A C 1
ATOM 901 O O . ASN A 1 107 ? -4.015 -7.620 -0.344 1.00 93.31 107 ASN A O 1
ATOM 905 N N . GLY A 1 108 ? -4.532 -5.563 0.381 1.00 93.75 108 GLY A N 1
ATOM 906 C CA . GLY A 1 108 ? -5.892 -5.861 0.832 1.00 93.75 108 GLY A CA 1
ATOM 907 C C . GLY A 1 108 ? -5.962 -6.637 2.150 1.00 93.75 108 GLY A C 1
ATOM 908 O O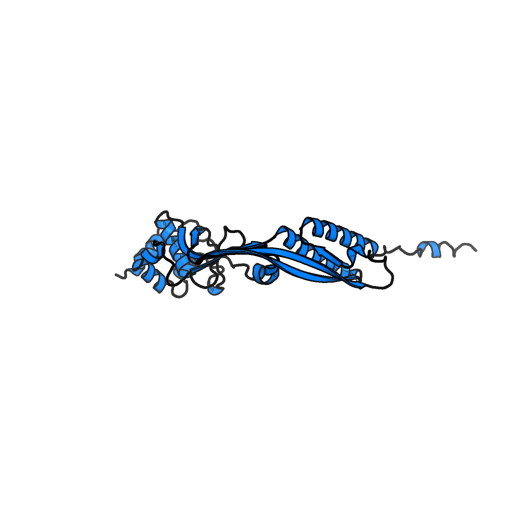 . GLY A 1 108 ? -7.057 -6.850 2.666 1.00 93.75 108 GLY A O 1
ATOM 909 N N . LEU A 1 109 ? -4.816 -7.032 2.716 1.00 95.62 109 LEU A N 1
ATOM 910 C CA . LEU A 1 109 ? -4.732 -7.858 3.916 1.00 95.62 109 LEU A CA 1
ATOM 911 C C . LEU A 1 109 ? -4.033 -7.136 5.060 1.00 95.62 109 LEU A C 1
ATOM 913 O O . LEU A 1 109 ? -4.576 -7.084 6.151 1.00 95.62 109 LEU A O 1
ATOM 917 N N . ASP A 1 110 ? -2.854 -6.573 4.831 1.00 97.06 110 ASP A N 1
ATOM 918 C CA . ASP A 1 110 ? -2.114 -5.823 5.837 1.00 97.06 110 ASP A CA 1
ATOM 919 C C . ASP A 1 110 ? -2.510 -4.351 5.773 1.00 97.06 110 ASP A C 1
ATOM 921 O O . ASP A 1 110 ? -2.409 -3.699 4.727 1.00 97.06 110 ASP A O 1
ATOM 925 N N . TRP A 1 111 ? -2.971 -3.834 6.908 1.00 98.19 111 TRP A N 1
ATOM 926 C CA . TRP A 1 111 ? -3.488 -2.478 7.037 1.00 98.19 111 TRP A CA 1
ATOM 927 C C . TRP A 1 111 ? -2.611 -1.625 7.945 1.00 98.19 111 TRP A C 1
ATOM 929 O O . TRP A 1 111 ? -2.045 -2.100 8.931 1.00 98.19 111 TRP A O 1
ATOM 939 N N . TYR A 1 112 ? -2.546 -0.338 7.636 1.00 98.12 112 TYR A N 1
ATOM 940 C CA . TYR A 1 112 ? -1.744 0.637 8.363 1.00 98.12 112 TYR A CA 1
ATOM 941 C C . TYR A 1 112 ? -2.591 1.853 8.698 1.00 98.12 112 TYR A C 1
ATOM 943 O O . TYR A 1 112 ? -3.329 2.337 7.841 1.00 98.12 112 TYR A O 1
ATOM 951 N N . VAL A 1 113 ? -2.468 2.363 9.920 1.00 97.69 113 VAL A N 1
ATOM 952 C CA . VAL A 1 113 ? -3.127 3.611 10.321 1.00 97.69 113 VAL A CA 1
ATOM 953 C C . VAL A 1 113 ? -2.443 4.785 9.615 1.00 97.69 113 VAL A C 1
ATOM 955 O O . VAL A 1 113 ? -1.245 4.988 9.802 1.00 97.69 113 VAL A O 1
ATOM 958 N N . SER A 1 114 ? -3.179 5.557 8.811 1.00 93.38 114 SER A N 1
ATOM 959 C CA . SER A 1 114 ? -2.580 6.577 7.929 1.00 93.38 114 SER A CA 1
ATOM 960 C C . SER A 1 114 ? -2.668 8.019 8.430 1.00 93.38 114 SER A C 1
ATOM 962 O O . SER A 1 114 ? -1.942 8.883 7.954 1.00 93.38 114 SER A O 1
ATOM 964 N N . SER A 1 115 ? -3.588 8.325 9.343 1.00 86.56 115 SER A N 1
ATOM 965 C CA . SER A 1 115 ? -3.731 9.682 9.891 1.00 86.56 115 SER A CA 1
ATOM 966 C C . SER A 1 115 ? -4.161 9.641 11.351 1.00 86.56 115 SER A C 1
ATOM 968 O O . SER A 1 115 ? -3.361 9.891 12.249 1.00 86.56 115 SER A O 1
ATOM 970 N N . ASP A 1 116 ? -5.408 9.257 11.597 1.00 91.19 116 ASP A N 1
ATOM 971 C CA . ASP A 1 116 ? -5.989 9.146 12.928 1.00 91.19 116 ASP A CA 1
ATOM 972 C C . ASP A 1 116 ? -6.520 7.729 13.179 1.00 91.19 116 ASP A C 1
ATOM 974 O O . ASP A 1 116 ? -6.893 6.999 12.258 1.00 91.19 116 ASP A O 1
ATOM 978 N N . GLY A 1 117 ? -6.536 7.341 14.453 1.00 96.19 117 GLY A N 1
ATOM 979 C CA . GLY A 1 117 ? -7.012 6.039 14.908 1.00 96.19 117 GLY A CA 1
ATOM 980 C C . GLY A 1 117 ? -5.964 5.170 15.599 1.00 96.19 117 GLY A C 1
ATOM 981 O O . GLY A 1 117 ? -6.318 4.075 16.007 1.00 96.19 117 GLY A O 1
ATOM 982 N N . ASN A 1 118 ? -4.720 5.619 15.800 1.00 97.81 118 ASN A N 1
ATOM 983 C CA . ASN A 1 118 ? -3.653 4.797 16.403 1.00 97.81 118 ASN A CA 1
ATOM 984 C C . ASN A 1 118 ? -4.047 4.192 17.762 1.00 97.81 118 ASN A C 1
ATOM 986 O O . ASN A 1 118 ? -4.093 2.972 17.916 1.00 97.81 118 ASN A O 1
ATOM 990 N N . HIS A 1 119 ? -4.411 5.043 18.726 1.00 97.81 119 HIS A N 1
ATOM 991 C CA . HIS A 1 119 ? -4.815 4.612 20.069 1.00 97.81 119 HIS A CA 1
ATOM 992 C C . HIS A 1 119 ? -6.028 3.682 20.033 1.00 97.81 119 HIS A C 1
ATOM 994 O O . HIS A 1 119 ? -6.005 2.595 20.598 1.00 97.81 119 HIS A O 1
ATOM 1000 N N . ARG A 1 120 ? -7.065 4.083 19.294 1.00 97.81 120 ARG A N 1
ATOM 1001 C CA . ARG A 1 120 ? -8.304 3.316 19.139 1.00 97.81 120 ARG A CA 1
ATOM 1002 C C . ARG A 1 120 ? -8.069 1.979 18.425 1.00 97.81 120 ARG A C 1
ATOM 1004 O O . ARG A 1 120 ? -8.693 0.995 18.781 1.00 97.81 120 ARG A O 1
ATOM 1011 N N . SER A 1 121 ? -7.127 1.896 17.489 1.00 98.31 121 SER A N 1
ATOM 1012 C CA . SER A 1 121 ? -6.749 0.634 16.836 1.00 98.31 121 SER A CA 1
ATOM 1013 C C . SER A 1 121 ? -6.079 -0.317 17.822 1.00 98.31 121 SER A C 1
ATOM 1015 O O . SER A 1 121 ? -6.443 -1.487 17.887 1.00 98.31 121 SER A O 1
ATOM 1017 N N . CYS A 1 122 ? -5.139 0.193 18.627 1.00 98.25 122 CYS A N 1
ATOM 1018 C CA . CYS A 1 122 ? -4.499 -0.579 19.693 1.00 98.25 122 CYS A CA 1
ATOM 1019 C C . CYS A 1 122 ? -5.547 -1.116 20.677 1.00 98.25 122 CYS A C 1
ATOM 1021 O O . CYS A 1 122 ? -5.638 -2.323 20.894 1.00 98.25 122 CYS A O 1
ATOM 1023 N N . LEU A 1 123 ? -6.412 -0.236 21.182 1.00 98.12 123 LEU A N 1
ATOM 1024 C CA . LEU A 1 123 ? -7.484 -0.602 22.101 1.00 98.12 123 LEU A CA 1
ATOM 1025 C C . LEU A 1 123 ? -8.470 -1.608 21.496 1.00 98.12 123 LEU A C 1
ATOM 1027 O O . LEU A 1 123 ? -8.818 -2.579 22.163 1.00 98.12 123 LEU A O 1
ATOM 1031 N N . ALA A 1 124 ? -8.871 -1.429 20.234 1.00 98.25 124 ALA A N 1
ATOM 1032 C CA . ALA A 1 124 ? -9.762 -2.354 19.540 1.00 98.25 124 ALA A CA 1
ATOM 1033 C C . ALA A 1 124 ? -9.161 -3.763 19.452 1.00 98.25 124 ALA A C 1
ATOM 1035 O O . ALA A 1 124 ? -9.870 -4.729 19.704 1.00 98.25 124 ALA A O 1
ATOM 1036 N N . ARG A 1 125 ? -7.857 -3.898 19.169 1.00 98.31 125 ARG A N 1
ATOM 1037 C CA . ARG A 1 125 ? -7.178 -5.207 19.119 1.00 98.31 125 ARG A CA 1
ATOM 1038 C C . ARG A 1 125 ? -7.253 -5.952 20.449 1.00 98.31 125 ARG A C 1
ATOM 1040 O O . ARG A 1 125 ? -7.614 -7.126 20.462 1.00 98.31 125 ARG A O 1
ATOM 1047 N N . PHE A 1 126 ? -6.931 -5.281 21.554 1.00 98.12 126 PHE A N 1
ATOM 1048 C CA . PHE A 1 126 ? -6.982 -5.891 22.887 1.00 98.12 126 PHE A CA 1
ATOM 1049 C C . PHE A 1 126 ? -8.423 -6.196 23.312 1.00 98.12 126 PHE A C 1
ATOM 1051 O O . PHE A 1 126 ? -8.721 -7.322 23.701 1.00 98.12 126 PHE A O 1
ATOM 1058 N N . LEU A 1 127 ? -9.339 -5.237 23.147 1.00 97.12 127 LEU A N 1
ATOM 1059 C CA . LEU A 1 127 ? -10.754 -5.414 23.474 1.00 97.12 127 LEU A CA 1
ATOM 1060 C C . LEU A 1 127 ? -11.390 -6.572 22.694 1.00 97.12 127 LEU A C 1
ATOM 1062 O O . LEU A 1 127 ? -12.173 -7.344 23.243 1.00 97.12 127 LEU A O 1
ATOM 1066 N N . PHE A 1 128 ? -11.096 -6.676 21.400 1.00 97.88 128 PHE A N 1
ATOM 1067 C CA . PHE A 1 128 ? -11.705 -7.688 20.543 1.00 97.88 128 PHE A CA 1
ATOM 1068 C C . PHE A 1 128 ? -11.120 -9.066 20.804 1.00 97.88 128 PHE A C 1
ATOM 1070 O O . PHE A 1 128 ? -11.860 -10.042 20.749 1.00 97.88 128 PHE A O 1
ATOM 1077 N N . TYR A 1 129 ? -9.844 -9.146 21.185 1.00 97.25 129 TYR A N 1
ATOM 1078 C CA . TYR A 1 129 ? -9.268 -10.390 21.677 1.00 97.25 129 TYR A CA 1
ATOM 1079 C C . TYR A 1 129 ? -9.983 -10.883 22.944 1.00 97.25 129 TYR A C 1
ATOM 1081 O O . TYR A 1 129 ? -10.420 -12.030 22.967 1.00 97.25 129 TYR A O 1
ATOM 1089 N N . GLU A 1 130 ? -10.200 -10.016 23.945 1.00 94.19 130 GLU A N 1
ATOM 1090 C CA . GLU A 1 130 ? -10.954 -10.374 25.165 1.00 94.19 130 GLU A CA 1
ATOM 1091 C C . GLU A 1 130 ? -12.383 -10.855 24.853 1.00 94.19 130 GLU A C 1
ATOM 1093 O O . GLU A 1 130 ? -12.926 -11.707 25.553 1.00 94.19 130 GLU A O 1
ATOM 1098 N N . LYS A 1 131 ? -13.007 -10.301 23.807 1.00 94.25 131 LYS A N 1
ATOM 1099 C CA . LYS A 1 131 ? -14.402 -10.581 23.434 1.00 94.25 131 LYS A CA 1
ATOM 1100 C C . LYS A 1 131 ? -14.582 -11.668 22.371 1.00 94.25 131 LYS A C 1
ATOM 1102 O O . LYS A 1 131 ? -15.724 -11.982 22.049 1.00 94.25 131 LYS A O 1
ATOM 1107 N N . GLY A 1 132 ? -13.505 -12.208 21.800 1.00 96.44 132 GLY A N 1
ATOM 1108 C CA . GLY A 1 132 ? -13.586 -13.135 20.664 1.00 96.44 132 GLY A CA 1
ATOM 1109 C C . GLY A 1 132 ? -14.148 -12.502 19.380 1.00 96.44 132 GLY A C 1
ATOM 1110 O O . GLY A 1 132 ? -14.788 -13.186 18.585 1.00 96.44 132 GLY A O 1
ATOM 1111 N N . LEU A 1 133 ? -13.942 -11.197 19.181 1.00 97.88 133 LEU A N 1
ATOM 1112 C CA . LEU A 1 133 ? -14.365 -10.438 17.998 1.00 97.88 133 LEU A CA 1
ATOM 1113 C C . LEU A 1 133 ? -13.179 -10.173 17.063 1.00 97.88 133 LEU A C 1
ATOM 1115 O O . LEU A 1 133 ? -12.024 -10.298 17.459 1.00 97.88 133 LEU A O 1
ATOM 1119 N N . THR A 1 134 ? -13.452 -9.773 15.818 1.00 97.94 134 THR A N 1
ATOM 1120 C CA . THR A 1 134 ? -12.401 -9.480 14.822 1.00 97.94 134 THR A CA 1
ATOM 1121 C C . THR A 1 134 ? -12.630 -8.187 14.043 1.00 97.94 134 THR A C 1
ATOM 1123 O O . THR A 1 134 ? -11.669 -7.462 13.791 1.00 97.94 134 THR A O 1
ATOM 1126 N N . TYR A 1 135 ? -13.871 -7.878 13.657 1.00 98.44 135 TYR A N 1
ATOM 1127 C CA . TYR A 1 135 ? -14.167 -6.790 12.723 1.00 98.44 135 TYR A CA 1
ATOM 1128 C C . TYR A 1 135 ? -14.588 -5.499 13.415 1.00 98.44 135 TYR A C 1
ATOM 1130 O O . TYR A 1 135 ? -15.588 -5.459 14.126 1.00 98.44 135 TYR A O 1
ATOM 1138 N N . LEU A 1 136 ? -13.815 -4.435 13.188 1.00 98.50 136 LEU A N 1
ATOM 1139 C CA . LEU A 1 136 ? -14.173 -3.069 13.554 1.00 98.50 136 LEU A CA 1
ATOM 1140 C C . LEU A 1 136 ? -14.850 -2.420 12.349 1.00 98.50 136 LEU A C 1
ATOM 1142 O O . LEU A 1 136 ? -14.292 -2.409 11.252 1.00 98.50 136 LEU A O 1
ATOM 1146 N N . HIS A 1 137 ? -16.045 -1.887 12.560 1.00 98.50 137 HIS A N 1
ATOM 1147 C CA . HIS A 1 137 ? -16.888 -1.316 11.511 1.00 98.50 137 HIS A CA 1
ATOM 1148 C C . HIS A 1 137 ? -16.797 0.215 11.472 1.00 98.50 137 HIS A C 1
ATOM 1150 O O . HIS A 1 137 ? -16.244 0.830 12.384 1.00 98.50 137 HIS A O 1
ATOM 1156 N N . GLY A 1 138 ? -17.353 0.835 10.428 1.00 98.12 138 GLY A N 1
ATOM 1157 C CA . GLY A 1 138 ? -17.504 2.289 10.330 1.00 98.12 138 GLY A CA 1
ATOM 1158 C C . GLY A 1 138 ? -16.204 3.064 10.110 1.00 98.12 138 GLY A C 1
ATOM 1159 O O . GLY A 1 138 ? -16.122 4.237 10.476 1.00 98.12 138 GLY A O 1
ATOM 1160 N N . VAL A 1 139 ? -15.165 2.421 9.575 1.00 98.31 139 VAL A N 1
ATOM 1161 C CA . VAL A 1 139 ? -13.836 3.029 9.404 1.00 98.31 139 VAL A CA 1
ATOM 1162 C C . VAL A 1 139 ? -13.563 3.405 7.952 1.00 98.31 139 VAL A C 1
ATOM 1164 O O . VAL A 1 139 ? -14.073 2.769 7.034 1.00 98.31 139 VAL A O 1
ATOM 1167 N N . SER A 1 140 ? -12.705 4.396 7.717 1.00 98.25 140 SER A N 1
ATOM 1168 C CA . SER A 1 140 ? -12.304 4.740 6.356 1.00 98.25 140 SER A CA 1
ATOM 1169 C C . SER A 1 140 ? -11.161 3.844 5.890 1.00 98.25 140 SER A C 1
ATOM 1171 O O . SER A 1 140 ? -10.129 3.734 6.557 1.00 98.25 140 SER A O 1
ATOM 1173 N N . LEU A 1 141 ? -11.347 3.211 4.735 1.00 98.38 141 LEU A N 1
ATOM 1174 C CA . LEU A 1 141 ? -10.387 2.288 4.142 1.00 98.38 141 LEU A CA 1
ATOM 1175 C C . LEU A 1 141 ? -9.943 2.812 2.783 1.00 98.38 141 LEU A C 1
ATOM 1177 O O . LEU A 1 141 ? -10.774 3.174 1.957 1.00 98.38 141 LEU A O 1
ATOM 1181 N N . HIS A 1 142 ? -8.639 2.792 2.544 1.00 97.56 142 HIS A N 1
ATOM 1182 C CA . HIS A 1 142 ? -8.025 3.018 1.244 1.00 97.56 142 HIS A CA 1
ATOM 1183 C C . HIS A 1 142 ? -7.201 1.790 0.866 1.00 97.56 142 HIS A C 1
ATOM 1185 O O . HIS A 1 142 ? -6.318 1.373 1.615 1.00 97.56 142 HIS A O 1
ATOM 1191 N N . HIS A 1 143 ? -7.439 1.221 -0.306 1.00 97.75 143 HIS A N 1
ATOM 1192 C CA . HIS A 1 143 ? -6.631 0.119 -0.808 1.00 97.75 143 HIS A CA 1
ATOM 1193 C C . HIS A 1 143 ? -6.103 0.436 -2.202 1.00 97.75 143 HIS A C 1
ATOM 1195 O O . HIS A 1 143 ? -6.876 0.684 -3.124 1.00 97.75 143 HIS A O 1
ATOM 1201 N N . TYR A 1 144 ? -4.780 0.412 -2.342 1.00 97.69 144 TYR A N 1
ATOM 1202 C CA . TYR A 1 144 ? -4.099 0.598 -3.617 1.00 97.69 144 TYR A CA 1
ATOM 1203 C C . TYR A 1 144 ? -3.536 -0.732 -4.088 1.00 97.69 144 TYR A C 1
ATOM 1205 O O . TYR A 1 144 ? -2.665 -1.314 -3.440 1.00 97.69 144 TYR A O 1
ATOM 1213 N N . GLU A 1 145 ? -4.020 -1.192 -5.230 1.00 97.44 145 GLU A N 1
ATOM 1214 C CA . GLU A 1 145 ? -3.536 -2.387 -5.895 1.00 97.44 145 GLU A CA 1
ATOM 1215 C C . GLU A 1 145 ? -2.562 -1.972 -6.998 1.00 97.44 145 GLU A C 1
ATOM 1217 O O . GLU A 1 145 ? -2.926 -1.247 -7.928 1.00 97.44 145 GLU A O 1
ATOM 1222 N N . PHE A 1 146 ? -1.312 -2.410 -6.880 1.00 97.38 146 PHE A N 1
ATOM 1223 C CA . PHE A 1 146 ? -0.270 -2.129 -7.861 1.00 97.38 146 PHE A CA 1
ATOM 1224 C C . PHE A 1 146 ? -0.259 -3.204 -8.950 1.00 97.38 146 PHE A C 1
ATOM 1226 O O . PHE A 1 146 ? -0.571 -4.372 -8.705 1.00 97.38 146 PHE A O 1
ATOM 1233 N N . ASP A 1 147 ? 0.151 -2.825 -10.155 1.00 97.69 147 ASP A N 1
ATOM 1234 C CA . ASP A 1 147 ? 0.707 -3.771 -11.114 1.00 97.69 147 ASP A CA 1
ATOM 1235 C C . ASP A 1 147 ? 2.159 -4.079 -10.711 1.00 97.69 147 ASP A C 1
ATOM 1237 O O . ASP A 1 147 ? 3.119 -3.483 -11.209 1.00 97.69 147 ASP A O 1
ATOM 1241 N N . ASP A 1 148 ? 2.324 -4.974 -9.730 1.00 96.31 148 ASP A N 1
ATOM 1242 C CA . ASP A 1 148 ? 3.646 -5.334 -9.205 1.00 96.31 148 ASP A CA 1
ATOM 1243 C C . ASP A 1 148 ? 4.529 -6.001 -10.283 1.00 96.31 148 ASP A C 1
ATOM 1245 O O . ASP A 1 148 ? 5.756 -5.877 -10.237 1.00 96.31 148 ASP A O 1
ATOM 1249 N N . ALA A 1 149 ? 3.933 -6.660 -11.286 1.00 97.75 149 ALA A N 1
ATOM 1250 C CA . ALA A 1 149 ? 4.674 -7.270 -12.389 1.00 97.75 149 ALA A CA 1
ATOM 1251 C C . ALA A 1 149 ? 5.295 -6.200 -13.297 1.00 97.75 149 ALA A C 1
ATOM 1253 O O . ALA A 1 149 ? 6.493 -6.258 -13.592 1.00 97.75 149 ALA A O 1
ATOM 1254 N N . LEU A 1 150 ? 4.513 -5.196 -13.696 1.00 98.19 150 LEU A N 1
ATOM 1255 C CA . LEU A 1 150 ? 5.000 -4.073 -14.490 1.00 98.19 150 LEU A CA 1
ATOM 1256 C C . LEU A 1 150 ? 5.994 -3.209 -13.696 1.00 98.19 150 LEU A C 1
ATOM 1258 O O . LEU A 1 150 ? 7.037 -2.821 -14.227 1.00 98.19 150 LEU A O 1
ATOM 1262 N N . LEU A 1 151 ? 5.728 -2.973 -12.407 1.00 97.50 151 LEU A N 1
ATOM 1263 C CA . LEU A 1 151 ? 6.629 -2.251 -11.503 1.00 97.50 151 LEU A CA 1
ATOM 1264 C C . LEU A 1 151 ? 7.986 -2.960 -11.342 1.00 97.50 151 LEU A C 1
ATOM 1266 O O . LEU A 1 151 ? 9.036 -2.307 -11.316 1.00 97.50 151 LEU A O 1
ATOM 1270 N N . SER A 1 152 ? 7.986 -4.293 -11.251 1.00 97.56 152 SER A N 1
ATOM 1271 C CA . SER A 1 152 ? 9.212 -5.096 -11.189 1.00 97.56 152 SER A CA 1
ATOM 1272 C C . SER A 1 152 ? 10.072 -4.893 -12.439 1.00 97.56 152 SER A C 1
ATOM 1274 O O . SER A 1 152 ? 11.267 -4.605 -12.337 1.00 97.56 152 SER A O 1
ATOM 1276 N N . VAL A 1 153 ? 9.450 -4.941 -13.619 1.00 98.06 153 VAL A N 1
ATOM 1277 C CA . VAL A 1 153 ? 10.137 -4.747 -14.901 1.00 98.06 153 VAL A CA 1
ATOM 1278 C C . VAL A 1 153 ? 10.650 -3.318 -15.059 1.00 98.06 153 VAL A C 1
ATOM 1280 O O . VAL A 1 153 ? 11.799 -3.124 -15.452 1.00 98.06 153 VAL A O 1
ATOM 1283 N N . TYR A 1 154 ? 9.856 -2.315 -14.682 1.00 98.00 154 TYR A N 1
ATOM 1284 C CA . TYR A 1 154 ? 10.305 -0.923 -14.637 1.00 98.00 154 TYR A CA 1
ATOM 1285 C C . TYR A 1 154 ? 11.545 -0.752 -13.749 1.00 98.00 154 TYR A C 1
ATOM 1287 O O . TYR A 1 154 ? 12.512 -0.105 -14.148 1.00 98.00 154 TYR A O 1
ATOM 1295 N N . THR A 1 155 ? 11.553 -1.367 -12.565 1.00 96.81 155 THR A N 1
ATOM 1296 C CA . THR A 1 155 ? 12.691 -1.289 -11.637 1.00 96.81 155 THR A CA 1
ATOM 1297 C C . THR A 1 155 ? 13.943 -1.942 -12.233 1.00 96.81 155 THR A C 1
ATOM 1299 O O . THR A 1 155 ? 15.037 -1.386 -12.124 1.00 96.81 155 THR A O 1
ATOM 1302 N N . ALA A 1 156 ? 13.792 -3.077 -12.922 1.00 97.62 156 ALA A N 1
ATOM 1303 C CA . ALA A 1 156 ? 14.892 -3.734 -13.625 1.00 97.62 156 ALA A CA 1
ATOM 1304 C C . ALA A 1 156 ? 15.427 -2.881 -14.790 1.00 97.62 156 ALA A C 1
ATOM 1306 O O . ALA A 1 156 ? 16.638 -2.721 -14.938 1.00 97.62 156 ALA A O 1
ATOM 1307 N N . LEU A 1 157 ? 14.540 -2.269 -15.579 1.00 97.25 157 LEU A N 1
ATOM 1308 C CA . LEU A 1 157 ? 14.912 -1.370 -16.675 1.00 97.25 157 LEU A CA 1
ATOM 1309 C C . LEU A 1 157 ? 15.588 -0.090 -16.179 1.00 97.25 157 LEU A C 1
ATOM 1311 O O . LEU A 1 157 ? 16.517 0.388 -16.824 1.00 97.25 157 LEU A O 1
ATOM 1315 N N . GLN A 1 158 ? 15.189 0.440 -15.022 1.00 96.50 158 GLN A N 1
ATOM 1316 C CA . GLN A 1 158 ? 15.889 1.555 -14.383 1.00 96.50 158 GLN A CA 1
ATOM 1317 C C . GLN A 1 158 ? 17.339 1.193 -14.033 1.00 96.50 158 GLN A C 1
ATOM 1319 O O . GLN A 1 158 ? 18.238 2.008 -14.240 1.00 96.50 158 GLN A O 1
ATOM 1324 N N . ALA A 1 159 ? 17.585 -0.027 -13.547 1.00 96.25 159 ALA A N 1
ATOM 1325 C CA . ALA A 1 159 ? 18.939 -0.508 -13.285 1.00 96.25 159 ALA A CA 1
ATOM 1326 C C . ALA A 1 159 ? 19.734 -0.720 -14.586 1.00 96.25 159 ALA A C 1
ATOM 1328 O O . ALA A 1 159 ? 20.858 -0.233 -14.702 1.00 96.25 159 ALA A O 1
ATOM 1329 N N . GLU A 1 160 ? 19.147 -1.372 -15.594 1.00 95.81 160 GLU A N 1
ATOM 1330 C CA . GLU A 1 160 ? 19.816 -1.583 -16.887 1.00 95.81 160 GLU A CA 1
ATOM 1331 C C . GLU A 1 160 ? 20.114 -0.257 -17.594 1.00 95.81 160 GLU A C 1
ATOM 1333 O O . GLU A 1 160 ? 21.189 -0.112 -18.165 1.00 95.81 160 GLU A O 1
ATOM 1338 N N . ARG A 1 161 ? 19.246 0.754 -17.485 1.00 94.69 161 ARG A N 1
ATOM 1339 C CA . ARG A 1 161 ? 19.504 2.113 -17.983 1.00 94.69 161 ARG A CA 1
ATOM 1340 C C . ARG A 1 161 ? 20.810 2.698 -17.440 1.00 94.69 161 ARG A C 1
ATOM 1342 O O . ARG A 1 161 ? 21.558 3.313 -18.196 1.00 94.69 161 ARG A O 1
ATOM 1349 N N . LEU A 1 162 ? 21.108 2.493 -16.155 1.00 94.31 162 LEU A N 1
ATOM 1350 C CA . LEU A 1 162 ? 22.373 2.936 -15.560 1.00 94.31 162 LEU A CA 1
ATOM 1351 C C . LEU A 1 162 ? 23.570 2.172 -16.151 1.00 94.31 162 LEU A C 1
ATOM 1353 O O . LEU A 1 162 ? 24.621 2.763 -16.392 1.00 94.31 162 LEU A O 1
ATOM 1357 N N . CYS A 1 163 ? 23.412 0.880 -16.450 1.00 93.81 163 CYS A N 1
ATOM 1358 C CA . CYS A 1 163 ? 24.436 0.094 -17.142 1.00 93.81 163 CYS A CA 1
ATOM 1359 C C . CYS A 1 163 ? 24.630 0.533 -18.605 1.00 93.81 163 CYS A C 1
ATOM 1361 O O . CYS A 1 163 ? 25.761 0.573 -19.086 1.00 93.81 163 CYS A O 1
ATOM 1363 N N . GLN A 1 164 ? 23.558 0.888 -19.319 1.00 92.00 164 GLN A N 1
ATOM 1364 C CA . GLN A 1 164 ? 23.623 1.427 -20.686 1.00 92.00 164 GLN A CA 1
ATOM 1365 C C . GLN A 1 164 ? 24.394 2.745 -20.738 1.00 92.00 164 GLN A C 1
ATOM 1367 O O . GLN A 1 164 ? 25.193 2.958 -21.650 1.00 92.00 164 GLN A O 1
ATOM 1372 N N . GLN A 1 165 ? 24.217 3.596 -19.725 1.00 91.50 165 GLN A N 1
ATOM 1373 C CA . GLN A 1 165 ? 24.938 4.861 -19.614 1.00 91.50 165 GLN A CA 1
ATOM 1374 C C . GLN A 1 165 ? 26.456 4.649 -19.541 1.00 91.50 165 GLN A C 1
ATOM 1376 O O . GLN A 1 165 ? 27.212 5.402 -20.150 1.00 91.50 165 GLN A O 1
ATOM 1381 N N . GLN A 1 166 ? 26.916 3.591 -18.866 1.00 88.38 166 GLN A N 1
ATOM 1382 C CA . GLN A 1 166 ? 28.337 3.216 -18.833 1.00 88.38 166 GLN A CA 1
ATOM 1383 C C . GLN A 1 166 ? 28.853 2.741 -20.201 1.00 88.38 166 GLN A C 1
ATOM 1385 O O . GLN A 1 166 ? 30.036 2.889 -20.493 1.00 88.38 166 GLN A O 1
ATOM 1390 N N . ALA A 1 167 ? 27.969 2.211 -21.050 1.00 86.69 167 ALA A N 1
ATOM 1391 C CA . ALA A 1 167 ? 28.254 1.875 -22.445 1.00 86.69 167 ALA A CA 1
ATOM 1392 C C . ALA A 1 167 ? 28.055 3.065 -23.409 1.00 86.69 167 ALA A C 1
ATOM 1394 O O . ALA A 1 167 ? 28.143 2.897 -24.623 1.00 86.69 167 ALA A O 1
ATOM 1395 N N . GLY A 1 168 ? 27.794 4.269 -22.886 1.00 89.88 168 GLY A N 1
ATOM 1396 C CA . GLY A 1 168 ? 27.656 5.493 -23.673 1.00 89.88 168 GLY A CA 1
ATOM 1397 C C . GLY A 1 168 ? 26.295 5.682 -24.342 1.00 89.88 168 GLY A C 1
ATOM 1398 O O . GLY A 1 168 ? 26.204 6.508 -25.247 1.00 89.88 168 GLY A O 1
ATOM 1399 N N . LEU A 1 169 ? 25.258 4.946 -23.924 1.00 91.44 169 LEU A N 1
ATOM 1400 C CA . LEU A 1 169 ? 23.875 5.113 -24.383 1.00 91.44 169 LEU A CA 1
ATOM 1401 C C . LEU A 1 169 ? 23.009 5.719 -23.273 1.00 91.44 169 LEU A C 1
ATOM 1403 O O . LEU A 1 169 ? 22.908 5.175 -22.174 1.00 91.44 169 LEU A O 1
ATOM 1407 N N . TYR A 1 170 ? 22.348 6.832 -23.577 1.00 93.75 170 TYR A N 1
ATOM 1408 C CA . TYR A 1 170 ? 21.561 7.606 -22.623 1.00 93.75 170 TYR A CA 1
ATOM 1409 C C . TYR A 1 170 ? 20.080 7.451 -22.929 1.00 93.75 170 TYR A C 1
ATOM 1411 O O . TYR A 1 170 ? 19.619 7.793 -24.021 1.00 93.75 170 TYR A O 1
ATOM 1419 N N . TRP A 1 171 ? 19.339 6.950 -21.945 1.00 95.50 171 TRP A N 1
ATOM 1420 C CA . TRP A 1 171 ? 17.913 6.690 -22.063 1.00 95.50 171 TRP A CA 1
ATOM 1421 C C . TRP A 1 171 ? 17.121 7.492 -21.034 1.00 95.50 171 TRP A C 1
ATOM 1423 O O . TRP A 1 171 ? 17.579 7.705 -19.913 1.00 95.50 171 TRP A O 1
ATOM 1433 N N . GLU A 1 172 ? 15.899 7.862 -21.387 1.00 96.12 172 GLU A N 1
ATOM 1434 C CA . GLU A 1 172 ? 14.896 8.420 -20.482 1.00 96.12 172 GLU A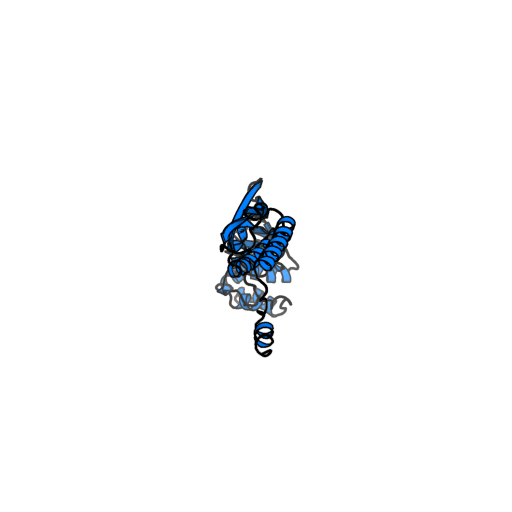 CA 1
ATOM 1435 C C . GLU A 1 172 ? 13.725 7.452 -20.334 1.00 96.12 172 GLU A C 1
ATOM 1437 O O . GLU A 1 172 ? 13.426 6.691 -21.253 1.00 96.12 172 GLU A O 1
ATOM 1442 N N . ILE A 1 173 ? 13.073 7.479 -19.168 1.00 96.31 173 ILE A N 1
ATOM 1443 C CA . ILE A 1 173 ? 11.842 6.724 -18.921 1.00 96.31 173 ILE A CA 1
ATOM 1444 C C . ILE A 1 173 ? 10.786 7.697 -18.411 1.00 96.31 173 ILE A C 1
ATOM 1446 O O . ILE A 1 173 ? 10.968 8.274 -17.338 1.00 96.31 173 ILE A O 1
ATOM 1450 N N . ASP A 1 174 ? 9.686 7.837 -19.145 1.00 96.94 174 ASP A N 1
ATOM 1451 C CA . ASP A 1 174 ? 8.507 8.579 -18.700 1.00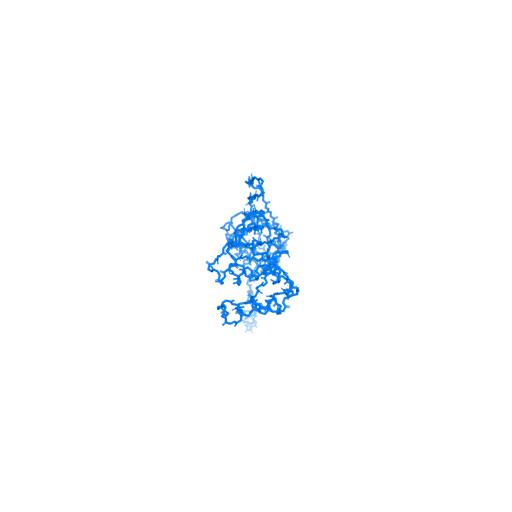 96.94 174 ASP A CA 1
ATOM 1452 C C . ASP A 1 174 ? 7.437 7.603 -18.218 1.00 96.94 174 ASP A C 1
ATOM 1454 O O . ASP A 1 174 ? 7.060 6.677 -18.939 1.00 96.94 174 ASP A O 1
ATOM 1458 N N . LEU A 1 175 ? 6.930 7.823 -17.008 1.00 97.31 175 LEU A N 1
ATOM 1459 C CA . LEU A 1 175 ? 5.797 7.076 -16.469 1.00 97.31 175 LEU A CA 1
ATOM 1460 C C . LEU A 1 175 ? 4.484 7.693 -16.946 1.00 97.31 175 LEU A C 1
ATOM 1462 O O . LEU A 1 175 ? 4.356 8.915 -17.016 1.00 97.31 175 LEU A O 1
ATOM 1466 N N . HIS A 1 176 ? 3.486 6.857 -17.196 1.00 95.62 176 HIS A N 1
ATOM 1467 C CA . HIS A 1 176 ? 2.124 7.299 -17.464 1.00 95.62 176 HIS A CA 1
ATOM 1468 C C . HIS A 1 176 ? 1.109 6.343 -16.839 1.00 95.62 176 HIS A C 1
ATOM 1470 O O . HIS A 1 176 ? 1.373 5.161 -16.635 1.00 95.62 176 HIS A O 1
ATOM 1476 N N . SER A 1 177 ? -0.069 6.870 -16.523 1.00 96.75 177 SER A N 1
ATOM 1477 C CA . SER A 1 177 ? -1.189 6.093 -16.003 1.00 96.75 177 SER A CA 1
ATOM 1478 C C . SER A 1 177 ? -2.478 6.703 -16.530 1.00 96.75 177 SER A C 1
ATOM 1480 O O . SER A 1 177 ? -2.758 7.879 -16.293 1.00 96.75 177 SER A O 1
ATOM 1482 N N . GLU A 1 178 ? -3.222 5.931 -17.313 1.00 96.75 178 GLU A N 1
ATOM 1483 C CA . GLU A 1 178 ? -4.485 6.369 -17.905 1.00 96.75 178 GLU A CA 1
ATOM 1484 C C . GLU A 1 178 ? -5.637 5.928 -17.006 1.00 96.75 178 GLU A C 1
ATOM 1486 O O . GLU A 1 178 ? -5.706 4.764 -16.622 1.00 96.75 178 GLU A O 1
ATOM 1491 N N . THR A 1 179 ? -6.555 6.835 -16.670 1.00 97.56 179 THR A N 1
ATOM 1492 C CA . THR A 1 179 ? -7.791 6.450 -15.971 1.00 97.56 179 THR A CA 1
ATOM 1493 C C . THR A 1 179 ? -8.705 5.727 -16.952 1.00 97.56 179 THR A C 1
ATOM 1495 O O . THR A 1 179 ? -9.079 6.296 -17.976 1.00 97.56 179 THR A O 1
ATOM 1498 N N . THR A 1 180 ? -9.056 4.481 -16.649 1.00 97.94 180 THR A N 1
ATOM 1499 C CA . THR A 1 180 ? -9.877 3.632 -17.527 1.00 97.94 180 THR A CA 1
ATOM 1500 C C . THR A 1 180 ? -11.337 3.583 -17.099 1.00 97.94 180 THR A C 1
ATOM 1502 O O . THR A 1 180 ? -12.200 3.274 -17.917 1.00 97.94 180 THR A O 1
ATOM 1505 N N . GLY A 1 181 ? -11.639 3.921 -15.845 1.00 98.19 181 GLY A N 1
ATOM 1506 C CA . GLY A 1 181 ? -13.011 3.982 -15.361 1.00 98.19 181 GLY A CA 1
ATOM 1507 C C . GLY A 1 181 ? -13.116 4.252 -13.867 1.00 98.19 181 GLY A C 1
ATOM 1508 O O . GLY A 1 181 ? -12.119 4.276 -13.142 1.00 98.19 1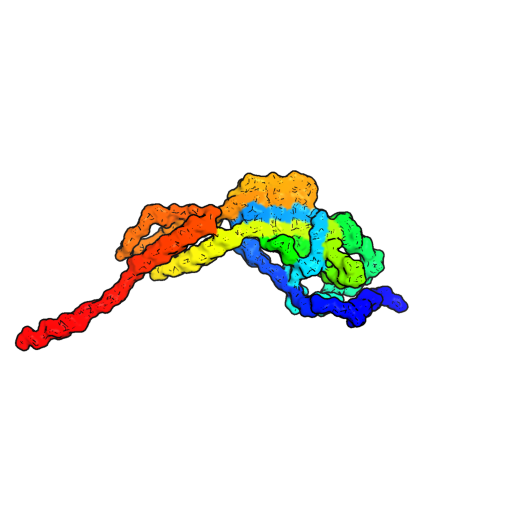81 GLY A O 1
ATOM 1509 N N . ARG A 1 182 ? -14.357 4.441 -13.419 1.00 98.38 182 ARG A N 1
ATOM 1510 C CA . ARG A 1 182 ? -14.732 4.563 -12.012 1.00 98.38 182 ARG A CA 1
ATOM 1511 C C . ARG A 1 182 ? -16.040 3.823 -11.763 1.00 98.38 182 ARG A C 1
ATOM 1513 O O . ARG A 1 182 ? -16.963 3.926 -12.565 1.00 98.38 182 ARG A O 1
ATOM 1520 N N . GLU A 1 183 ? -16.105 3.145 -10.628 1.00 98.50 183 GLU A N 1
ATOM 1521 C CA . GLU A 1 183 ? -17.342 2.651 -10.025 1.00 98.50 183 GLU A CA 1
ATOM 1522 C C . GLU A 1 183 ? -17.549 3.399 -8.707 1.00 98.50 183 GLU A C 1
ATOM 1524 O O . GLU A 1 183 ? -16.644 3.408 -7.870 1.00 98.50 183 GLU A O 1
ATOM 1529 N N . ASP A 1 184 ? -18.689 4.062 -8.515 1.00 98.25 184 ASP A N 1
ATOM 1530 C CA . ASP A 1 184 ? -18.956 4.822 -7.296 1.00 98.25 184 ASP A CA 1
ATOM 1531 C C . ASP A 1 184 ? -20.444 4.967 -6.953 1.00 98.25 184 ASP A C 1
ATOM 1533 O O . ASP A 1 184 ? -21.337 4.947 -7.799 1.00 98.25 184 ASP A O 1
ATOM 1537 N N . THR A 1 185 ? -20.691 5.142 -5.657 1.00 97.00 185 THR A N 1
ATOM 1538 C CA . THR A 1 185 ? -21.913 5.728 -5.092 1.00 97.00 185 THR A CA 1
ATOM 1539 C C . THR A 1 185 ? -21.496 6.604 -3.900 1.00 97.00 185 THR A C 1
ATOM 1541 O O . THR A 1 185 ? -20.309 6.670 -3.570 1.00 97.00 185 THR A O 1
ATOM 1544 N N . PRO A 1 186 ? -22.414 7.269 -3.175 1.00 96.25 186 PRO A N 1
ATOM 1545 C CA . PRO A 1 186 ? -22.044 7.871 -1.898 1.00 96.25 186 PRO A CA 1
ATOM 1546 C C . PRO A 1 186 ? -21.389 6.835 -0.965 1.00 96.25 186 PRO A C 1
ATOM 1548 O O . PRO A 1 186 ? -21.881 5.713 -0.843 1.00 96.25 186 PRO A O 1
ATOM 1551 N N . GLY A 1 187 ? -20.273 7.210 -0.337 1.00 95.94 187 GLY A N 1
ATOM 1552 C CA . GLY A 1 187 ? -19.577 6.414 0.683 1.00 95.94 187 GLY 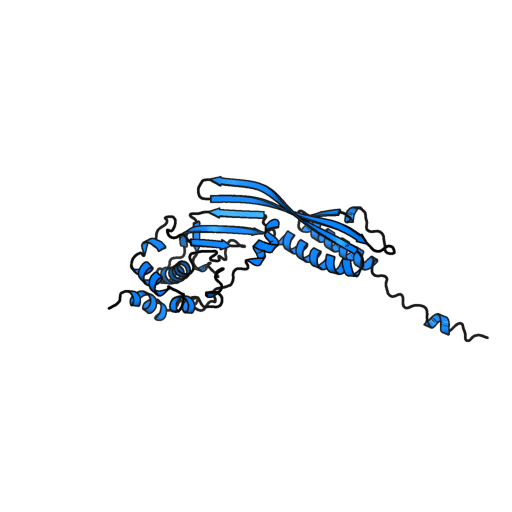A CA 1
ATOM 1553 C C . GLY A 1 187 ? -18.555 5.383 0.184 1.00 95.94 187 GLY A C 1
ATOM 1554 O O . GLY A 1 187 ? -17.843 4.784 0.997 1.00 95.94 187 GLY A O 1
ATOM 1555 N N . TRP A 1 188 ? -18.417 5.174 -1.129 1.00 98.25 188 TRP A N 1
ATOM 1556 C CA . TRP A 1 188 ? -17.334 4.349 -1.674 1.00 98.25 188 TRP A CA 1
ATOM 1557 C C . TRP A 1 188 ? -17.033 4.655 -3.141 1.00 98.25 188 TRP A C 1
ATOM 1559 O O . TRP A 1 188 ? -17.867 5.178 -3.875 1.00 98.25 188 TRP A O 1
ATOM 1569 N N . LYS A 1 189 ? -15.823 4.301 -3.572 1.00 98.56 189 LYS A N 1
ATOM 1570 C CA . LYS A 1 189 ? -15.448 4.290 -4.984 1.00 98.56 189 LYS A CA 1
ATOM 1571 C C . LYS A 1 189 ? -14.343 3.284 -5.275 1.00 98.56 189 LYS A C 1
ATOM 1573 O O . LYS A 1 189 ? -13.548 2.938 -4.397 1.00 98.56 189 LYS A O 1
ATOM 1578 N N . VAL A 1 190 ? -14.245 2.901 -6.538 1.00 98.69 190 VAL A N 1
ATOM 1579 C CA . VAL A 1 190 ? -13.102 2.215 -7.136 1.00 98.69 190 VAL A CA 1
ATOM 1580 C C . VAL A 1 190 ? -12.689 2.989 -8.384 1.00 98.69 190 VAL A C 1
ATOM 1582 O O . VAL A 1 190 ? -13.464 3.103 -9.328 1.00 98.69 190 VAL A O 1
ATOM 1585 N N . ASP A 1 191 ? -11.468 3.517 -8.391 1.00 98.62 191 ASP A N 1
ATOM 1586 C CA . ASP A 1 191 ? -10.833 4.084 -9.582 1.00 98.62 191 ASP A CA 1
ATOM 1587 C C . ASP A 1 191 ? -9.974 3.007 -10.269 1.00 98.62 191 ASP A C 1
ATOM 1589 O O . ASP A 1 191 ? -9.181 2.332 -9.601 1.00 98.62 191 ASP A O 1
ATOM 1593 N N . HIS A 1 192 ? -10.111 2.857 -11.589 1.00 98.56 192 HIS A N 1
ATOM 1594 C CA . HIS A 1 192 ? -9.337 1.916 -12.408 1.00 98.56 192 HIS A CA 1
ATOM 1595 C C . HIS A 1 192 ? -8.345 2.653 -13.303 1.00 98.56 192 HIS A C 1
ATOM 1597 O O . HIS A 1 192 ? -8.660 3.698 -13.883 1.00 98.56 192 HIS A O 1
ATOM 1603 N N . PHE A 1 193 ? -7.149 2.084 -13.435 1.00 98.38 193 PHE A N 1
ATOM 1604 C CA . PHE A 1 193 ? -6.046 2.692 -14.167 1.00 98.38 193 PHE A CA 1
ATOM 1605 C C . PHE A 1 193 ? -5.322 1.677 -15.055 1.00 98.38 193 PHE A C 1
ATOM 1607 O O . PHE A 1 193 ? -5.170 0.510 -14.695 1.00 98.38 193 PHE A O 1
ATOM 1614 N N . SER A 1 194 ? -4.814 2.149 -16.192 1.00 97.94 194 SER A N 1
ATOM 1615 C CA . SER A 1 194 ? -3.868 1.434 -17.047 1.00 97.94 194 SER A CA 1
ATOM 1616 C C . SER A 1 194 ? -2.474 2.049 -16.871 1.00 97.94 194 SER A C 1
ATOM 1618 O O . SER A 1 194 ? -2.173 3.057 -17.524 1.00 97.94 194 SER A O 1
ATOM 1620 N N . PRO A 1 195 ? -1.616 1.477 -16.010 1.00 98.19 195 PRO A N 1
ATOM 1621 C CA . PRO A 1 195 ? -0.244 1.939 -15.848 1.00 98.19 195 PRO A CA 1
ATOM 1622 C C . PRO A 1 195 ? 0.612 1.611 -17.081 1.00 98.19 195 PRO A C 1
ATOM 1624 O O . PRO A 1 195 ? 0.317 0.695 -17.849 1.00 98.19 195 PRO A O 1
ATOM 1627 N N . GLY A 1 196 ? 1.692 2.361 -17.276 1.00 98.06 196 GLY A N 1
ATOM 1628 C CA . GLY A 1 196 ? 2.659 2.124 -18.341 1.00 98.06 196 GLY A CA 1
ATOM 1629 C C . GLY A 1 196 ? 3.859 3.058 -18.255 1.00 98.06 196 GLY A C 1
ATOM 1630 O O . GLY A 1 196 ? 3.911 3.983 -17.440 1.00 98.06 196 GLY A O 1
ATOM 1631 N N . PHE A 1 197 ? 4.853 2.808 -19.096 1.00 98.19 197 PHE A N 1
ATOM 1632 C CA . PHE A 1 197 ? 5.986 3.712 -19.242 1.00 98.19 197 PHE A CA 1
ATOM 1633 C C . PHE A 1 197 ? 6.536 3.693 -20.663 1.00 98.19 197 PHE A C 1
ATOM 1635 O O . PHE A 1 197 ? 6.379 2.725 -21.404 1.00 98.19 197 PHE A O 1
ATOM 1642 N N . THR A 1 198 ? 7.215 4.768 -21.047 1.00 98.25 198 THR A N 1
ATOM 1643 C CA . THR A 1 198 ? 7.895 4.874 -22.337 1.00 98.25 198 THR A CA 1
ATOM 1644 C C . THR A 1 198 ? 9.387 5.056 -22.118 1.00 98.25 198 THR A C 1
ATOM 1646 O O . THR A 1 198 ? 9.802 5.990 -21.439 1.00 98.25 198 THR A O 1
ATOM 1649 N N . LEU A 1 199 ? 10.188 4.171 -22.707 1.00 97.62 199 LEU A N 1
ATOM 1650 C CA . LEU A 1 199 ? 11.641 4.291 -22.778 1.00 97.62 199 LEU A CA 1
ATOM 1651 C C . LEU A 1 199 ? 12.019 5.015 -24.078 1.00 97.62 199 LEU A C 1
ATOM 1653 O O . LEU A 1 199 ? 11.536 4.640 -25.149 1.00 97.62 199 LEU A O 1
ATOM 1657 N N . ARG A 1 200 ? 12.891 6.026 -24.002 1.00 97.25 200 ARG A N 1
ATOM 1658 C CA . ARG A 1 200 ? 13.394 6.778 -25.165 1.00 97.25 200 ARG A CA 1
ATOM 1659 C C . ARG A 1 200 ? 14.912 6.884 -25.148 1.00 97.25 200 ARG A C 1
ATOM 1661 O O . ARG A 1 200 ? 15.484 7.223 -24.117 1.00 97.25 200 ARG A O 1
ATOM 1668 N N . LEU A 1 201 ? 15.557 6.643 -26.286 1.00 94.94 201 LEU A N 1
ATOM 1669 C CA . LEU A 1 201 ? 16.969 6.960 -26.485 1.00 94.94 201 LEU A CA 1
ATOM 1670 C C . LEU A 1 201 ? 17.104 8.467 -26.717 1.00 94.94 201 LEU A C 1
ATOM 1672 O O . LEU A 1 201 ? 16.499 9.000 -27.645 1.00 94.94 201 LEU A O 1
ATOM 1676 N N . VAL A 1 202 ? 17.910 9.140 -25.899 1.00 94.62 202 VAL A N 1
ATOM 1677 C CA . VAL A 1 202 ? 18.111 10.599 -25.971 1.00 94.62 202 VAL A CA 1
ATOM 1678 C C . VAL A 1 202 ? 19.541 10.999 -26.324 1.00 94.62 202 VAL A C 1
ATOM 1680 O O . VAL A 1 202 ? 19.787 12.143 -26.693 1.00 94.62 202 VAL A O 1
ATOM 1683 N N . GLY A 1 203 ? 20.492 10.064 -26.272 1.00 88.38 203 GLY A N 1
ATOM 1684 C CA . GLY A 1 203 ? 21.874 10.320 -26.668 1.00 88.38 203 GLY A CA 1
ATOM 1685 C C . GLY A 1 203 ? 22.707 9.047 -26.779 1.00 88.38 203 GLY A C 1
ATOM 1686 O O . GLY A 1 203 ? 22.391 8.032 -26.161 1.00 88.38 203 GLY A O 1
ATOM 1687 N N . GLY A 1 204 ? 23.783 9.100 -27.565 1.00 83.88 204 GLY A N 1
ATOM 1688 C CA . GLY A 1 204 ? 24.690 7.971 -27.771 1.00 83.88 204 GLY A CA 1
ATOM 1689 C C . GLY A 1 204 ? 26.035 8.391 -28.367 1.00 83.88 204 GLY A C 1
ATOM 1690 O O . GLY A 1 204 ? 26.081 9.310 -29.186 1.00 83.88 204 GLY A O 1
ATOM 1691 N N . LEU A 1 205 ? 27.129 7.735 -27.963 1.00 67.25 205 LEU A N 1
ATOM 1692 C CA . LEU A 1 205 ? 28.463 7.969 -28.535 1.00 67.25 205 LEU A CA 1
ATOM 1693 C C . LEU A 1 205 ? 28.534 7.529 -30.007 1.00 67.25 205 LEU A C 1
ATOM 1695 O O . LEU A 1 205 ? 28.069 6.450 -30.376 1.00 67.25 205 LEU A O 1
ATOM 1699 N N . GLN A 1 206 ? 29.180 8.342 -30.848 1.00 55.06 206 GLN A N 1
ATOM 1700 C CA . GLN A 1 206 ? 29.485 7.967 -32.229 1.00 55.06 206 GLN A CA 1
ATOM 1701 C C . GLN A 1 206 ? 30.651 6.967 -32.246 1.00 55.06 206 GLN A C 1
ATOM 1703 O O . GLN A 1 206 ? 31.769 7.313 -31.872 1.00 55.06 206 GLN A O 1
ATOM 1708 N N . GLY A 1 207 ? 30.398 5.721 -32.662 1.00 60.81 207 GLY A N 1
ATOM 1709 C CA . GLY A 1 207 ? 31.451 4.707 -32.842 1.00 60.81 207 GLY A CA 1
ATOM 1710 C C . GLY A 1 207 ? 31.100 3.273 -32.433 1.00 60.81 207 GLY A C 1
ATOM 1711 O O . GLY A 1 207 ? 31.959 2.394 -32.563 1.00 60.81 207 GLY A O 1
ATOM 1712 N N . GLY A 1 208 ? 29.883 3.042 -31.933 1.00 66.44 208 GLY A N 1
ATOM 1713 C CA . GLY A 1 208 ? 29.320 1.718 -31.657 1.00 66.44 208 GLY A CA 1
ATOM 1714 C C . GLY A 1 208 ? 28.266 1.284 -32.681 1.00 66.44 208 GLY A C 1
ATOM 1715 O O . GLY A 1 208 ? 27.929 2.050 -33.587 1.00 66.44 208 GLY A O 1
ATOM 1716 N N . ASP A 1 209 ? 27.747 0.060 -32.541 1.00 73.62 209 ASP A N 1
ATOM 1717 C CA . ASP A 1 209 ? 26.692 -0.454 -33.423 1.00 73.62 209 ASP A CA 1
ATOM 1718 C C . ASP A 1 209 ? 25.453 0.456 -33.364 1.00 73.62 209 ASP A C 1
ATOM 1720 O O . ASP A 1 209 ? 25.068 0.902 -32.276 1.00 73.62 209 ASP A O 1
ATOM 1724 N N . PRO A 1 210 ? 24.795 0.745 -34.499 1.00 83.56 210 PRO A N 1
ATOM 1725 C CA . PRO A 1 210 ? 23.610 1.586 -34.493 1.00 83.56 210 PRO A CA 1
ATOM 1726 C C . PRO A 1 210 ? 22.496 0.932 -33.669 1.00 83.56 210 PRO A C 1
ATOM 1728 O O . PRO A 1 210 ? 22.174 -0.244 -33.844 1.00 83.56 210 PRO A O 1
ATOM 1731 N N . VAL A 1 211 ? 21.878 1.711 -32.778 1.00 87.94 211 VAL A N 1
ATOM 1732 C CA . VAL A 1 211 ? 20.684 1.269 -32.049 1.00 87.94 211 VAL A CA 1
ATOM 1733 C C . VAL A 1 211 ? 19.531 1.113 -33.051 1.00 87.94 211 VAL A C 1
ATOM 1735 O O . VAL A 1 211 ? 19.227 2.094 -33.741 1.00 87.94 211 VAL A O 1
ATOM 1738 N N . PRO A 1 212 ? 18.880 -0.066 -33.132 1.00 89.44 212 PRO A N 1
ATOM 1739 C CA . PRO A 1 212 ? 17.740 -0.285 -34.019 1.00 89.44 212 PRO A CA 1
ATOM 1740 C C . PRO A 1 212 ? 16.635 0.749 -33.798 1.00 89.44 212 PRO A C 1
ATOM 1742 O O . PRO A 1 212 ? 16.307 1.061 -32.652 1.00 89.44 212 PRO A O 1
ATOM 1745 N N . ASP A 1 213 ? 16.014 1.235 -34.876 1.00 89.25 213 ASP A N 1
ATOM 1746 C CA . ASP A 1 213 ? 14.948 2.245 -34.783 1.00 89.25 213 ASP A CA 1
ATOM 1747 C C . ASP A 1 213 ? 13.769 1.772 -33.925 1.00 89.25 213 ASP A C 1
ATOM 1749 O O . ASP A 1 213 ? 13.222 2.550 -33.144 1.00 89.25 213 ASP A O 1
ATOM 1753 N N . SER A 1 214 ? 13.455 0.473 -33.975 1.00 90.88 214 SER A N 1
ATOM 1754 C CA . SER A 1 214 ? 12.428 -0.159 -33.139 1.00 90.88 214 SER A CA 1
ATOM 1755 C C . SER A 1 214 ? 12.706 -0.071 -31.637 1.00 90.88 214 SER A C 1
ATOM 1757 O O . SER A 1 214 ? 11.784 -0.225 -30.847 1.00 90.88 214 SER A O 1
ATOM 1759 N N . LEU A 1 215 ? 13.960 0.152 -31.229 1.00 92.62 215 LEU A N 1
ATOM 1760 C CA . LEU A 1 215 ? 14.353 0.292 -29.827 1.00 92.62 215 LEU A CA 1
ATOM 1761 C C . LEU A 1 215 ? 14.504 1.746 -29.392 1.00 92.62 215 LEU A C 1
ATOM 1763 O O . LEU A 1 215 ? 14.586 1.996 -28.197 1.00 92.62 215 LEU A O 1
ATOM 1767 N N . ARG A 1 216 ? 14.529 2.718 -30.313 1.00 93.19 216 ARG A N 1
ATOM 1768 C CA . ARG A 1 216 ? 14.751 4.133 -29.964 1.00 93.19 216 ARG A CA 1
ATOM 1769 C C . ARG A 1 216 ? 13.628 4.723 -29.119 1.00 93.19 216 ARG A C 1
ATOM 1771 O O . ARG A 1 216 ? 13.874 5.647 -28.347 1.00 93.19 216 ARG A O 1
ATOM 1778 N N . ARG A 1 217 ? 12.408 4.207 -29.265 1.00 96.88 217 ARG A N 1
ATOM 1779 C CA . ARG A 1 217 ? 11.251 4.579 -28.451 1.00 96.88 217 ARG A CA 1
ATOM 1780 C C . ARG A 1 217 ? 10.314 3.389 -28.319 1.00 96.88 217 ARG A C 1
ATOM 1782 O O . ARG A 1 217 ? 9.746 2.955 -29.314 1.00 96.88 217 ARG A O 1
ATOM 1789 N N . VAL A 1 218 ? 10.128 2.906 -27.096 1.00 97.69 218 VAL A N 1
ATOM 1790 C CA . VAL A 1 218 ? 9.266 1.754 -26.806 1.00 97.69 218 VAL A CA 1
ATOM 1791 C C . VAL A 1 218 ? 8.343 2.101 -25.650 1.00 97.69 218 VAL A C 1
ATOM 1793 O O . VAL A 1 218 ? 8.803 2.502 -24.582 1.00 97.69 218 VAL A O 1
ATOM 1796 N N . THR A 1 219 ? 7.041 1.954 -25.870 1.00 97.88 219 THR A N 1
ATOM 1797 C CA . THR A 1 219 ? 6.029 2.056 -24.816 1.00 97.88 219 THR A CA 1
ATOM 1798 C C . THR A 1 219 ? 5.714 0.659 -24.309 1.00 97.88 219 THR A C 1
ATOM 1800 O O . THR A 1 219 ? 5.470 -0.244 -25.102 1.00 97.88 219 THR A O 1
ATOM 1803 N N . VAL A 1 220 ? 5.728 0.500 -22.990 1.00 98.12 220 VAL A N 1
ATOM 1804 C CA . VAL A 1 220 ? 5.453 -0.750 -22.290 1.00 98.12 220 VAL A CA 1
ATOM 1805 C C . VAL A 1 220 ? 4.190 -0.561 -21.463 1.00 98.12 220 VAL A C 1
ATOM 1807 O O . VAL A 1 220 ? 4.121 0.335 -20.615 1.00 98.12 220 VAL A O 1
ATOM 1810 N N . ARG A 1 221 ? 3.195 -1.411 -21.708 1.00 96.94 221 ARG A N 1
ATOM 1811 C CA . ARG A 1 221 ? 1.946 -1.472 -20.932 1.00 96.94 221 ARG A CA 1
ATOM 1812 C C . ARG A 1 221 ? 1.782 -2.803 -20.215 1.00 96.94 221 ARG A C 1
ATOM 1814 O O . ARG A 1 221 ? 1.033 -2.878 -19.249 1.00 96.94 221 ARG A O 1
ATOM 1821 N N . GLN A 1 222 ? 2.497 -3.836 -20.657 1.00 97.19 222 GLN A N 1
ATOM 1822 C CA . GLN A 1 222 ? 2.475 -5.155 -20.034 1.00 97.19 222 GLN A CA 1
ATOM 1823 C C . GLN A 1 222 ? 3.872 -5.598 -19.603 1.00 97.19 222 GLN A C 1
ATOM 1825 O O . GLN A 1 222 ? 4.882 -5.271 -20.229 1.00 97.19 222 GLN A O 1
ATOM 1830 N N . ALA A 1 223 ? 3.939 -6.389 -18.531 1.00 97.81 223 ALA A N 1
ATOM 1831 C CA . ALA A 1 223 ? 5.210 -6.875 -18.001 1.00 97.81 223 ALA A CA 1
ATOM 1832 C C . ALA A 1 223 ? 6.007 -7.699 -19.032 1.00 97.81 223 ALA A C 1
ATOM 1834 O O . ALA A 1 223 ? 7.230 -7.589 -19.077 1.00 97.81 223 ALA A O 1
ATOM 1835 N N . ASP A 1 224 ? 5.340 -8.485 -19.882 1.00 98.12 224 ASP A N 1
ATOM 1836 C CA . ASP A 1 224 ? 6.007 -9.311 -20.898 1.00 98.12 224 ASP A CA 1
ATOM 1837 C C . ASP A 1 224 ? 6.696 -8.477 -21.982 1.00 98.12 224 ASP A C 1
ATOM 1839 O O . ASP A 1 224 ? 7.853 -8.743 -22.311 1.00 98.12 224 ASP A O 1
ATOM 1843 N N . GLU A 1 225 ? 6.054 -7.406 -22.455 1.00 97.50 225 GLU A N 1
ATOM 1844 C CA . GLU A 1 225 ? 6.663 -6.439 -23.381 1.00 97.50 225 GLU A CA 1
ATOM 1845 C C . GLU A 1 225 ? 7.947 -5.850 -22.783 1.00 97.50 225 GLU A C 1
ATOM 1847 O O . GLU A 1 225 ? 8.990 -5.779 -23.436 1.00 97.50 225 GLU A O 1
ATOM 1852 N N . GLY A 1 226 ? 7.900 -5.476 -21.503 1.00 97.69 226 GLY A N 1
ATOM 1853 C CA . GLY A 1 226 ? 9.054 -4.903 -20.826 1.00 97.69 226 GLY A CA 1
ATOM 1854 C C . GLY A 1 226 ? 10.162 -5.926 -20.533 1.00 97.69 226 GLY A C 1
ATOM 1855 O O . GLY A 1 226 ? 11.335 -5.556 -20.540 1.00 97.69 226 GLY A O 1
ATOM 1856 N N . ARG A 1 227 ? 9.839 -7.212 -20.327 1.00 98.38 227 ARG A N 1
ATOM 1857 C CA . ARG A 1 227 ? 10.839 -8.294 -20.204 1.00 98.38 227 ARG A CA 1
ATOM 1858 C C . ARG A 1 227 ? 11.583 -8.511 -21.518 1.00 98.38 227 ARG A C 1
ATOM 1860 O O . ARG A 1 227 ? 12.807 -8.641 -21.503 1.00 98.38 227 ARG A O 1
ATOM 1867 N N . VAL A 1 228 ? 10.864 -8.497 -22.641 1.00 98.00 228 VAL A N 1
ATOM 1868 C CA . VAL A 1 228 ? 11.468 -8.556 -23.980 1.00 98.00 228 VAL A CA 1
ATOM 1869 C C . VAL A 1 228 ? 12.375 -7.345 -24.202 1.00 98.00 228 VAL A C 1
ATOM 1871 O O . VAL A 1 228 ? 13.537 -7.513 -24.577 1.00 98.00 228 VAL A O 1
ATOM 1874 N N . LEU A 1 229 ? 11.895 -6.138 -23.885 1.00 97.62 229 LEU A N 1
ATOM 1875 C CA . LEU A 1 229 ? 12.694 -4.914 -23.979 1.00 97.62 229 LEU A CA 1
ATOM 1876 C C . LEU A 1 229 ? 13.970 -4.998 -23.129 1.00 97.62 229 LEU A C 1
ATOM 1878 O O . LEU A 1 229 ? 15.054 -4.661 -23.599 1.00 97.62 229 LEU A O 1
ATOM 1882 N N . PHE A 1 230 ? 13.869 -5.491 -21.895 1.00 97.88 230 PHE A N 1
ATOM 1883 C CA . PHE A 1 230 ? 15.016 -5.668 -21.007 1.00 97.88 230 PHE A CA 1
ATOM 1884 C C . PHE A 1 230 ? 16.085 -6.586 -21.620 1.00 97.88 230 PHE A C 1
ATOM 1886 O O . PHE A 1 230 ? 17.262 -6.224 -21.651 1.00 97.88 230 PHE A O 1
ATOM 1893 N N . GLN A 1 231 ? 15.688 -7.729 -22.189 1.00 97.25 231 GLN A N 1
ATOM 1894 C CA . GLN A 1 231 ? 16.606 -8.647 -22.877 1.00 97.25 231 GLN A CA 1
ATOM 1895 C C . GLN A 1 231 ? 17.255 -8.011 -24.119 1.00 97.25 231 GLN A C 1
ATOM 1897 O O . GLN A 1 231 ? 18.451 -8.201 -24.374 1.00 97.25 231 GLN A O 1
ATOM 1902 N N . GLN A 1 232 ? 16.487 -7.229 -24.883 1.00 95.38 232 GLN A N 1
ATOM 1903 C CA . GLN A 1 232 ? 16.986 -6.502 -26.051 1.00 95.38 232 GLN A CA 1
ATOM 1904 C C . GLN A 1 232 ? 18.033 -5.452 -25.659 1.00 95.38 232 GLN A C 1
ATOM 1906 O O . GLN A 1 232 ? 19.079 -5.366 -26.305 1.00 95.38 232 GLN A O 1
ATOM 1911 N N . LEU A 1 233 ? 17.804 -4.706 -24.574 1.00 94.44 233 LEU A N 1
ATOM 1912 C CA . LEU A 1 233 ? 18.772 -3.741 -24.049 1.00 94.44 233 LEU A CA 1
ATOM 1913 C C . LEU A 1 233 ? 20.049 -4.428 -23.562 1.00 94.44 233 LEU A C 1
ATOM 1915 O O . LEU A 1 233 ? 21.143 -4.019 -23.951 1.00 94.44 233 LEU A O 1
ATOM 1919 N N . GLN A 1 234 ? 19.946 -5.511 -22.790 1.00 94.56 234 GLN A N 1
ATOM 1920 C CA . GLN A 1 234 ? 21.128 -6.258 -22.349 1.00 94.56 234 GLN A CA 1
ATOM 1921 C C . GLN A 1 234 ? 21.976 -6.742 -23.532 1.00 94.56 234 GLN A C 1
ATOM 1923 O O . GLN A 1 234 ? 23.197 -6.574 -23.536 1.00 94.56 234 GLN A O 1
ATOM 1928 N N . SER A 1 235 ? 21.320 -7.275 -24.565 1.00 92.44 235 SER A N 1
ATOM 1929 C CA . SER A 1 235 ? 21.979 -7.707 -25.801 1.00 92.44 235 SER A CA 1
ATOM 1930 C C . SER A 1 235 ? 22.649 -6.539 -26.530 1.00 92.44 235 SER A C 1
ATOM 1932 O O . SER A 1 235 ? 23.773 -6.672 -27.012 1.00 92.44 235 SER A O 1
ATOM 1934 N N . LEU A 1 236 ? 21.989 -5.377 -26.589 1.00 90.31 236 LEU A N 1
ATOM 1935 C CA . LEU A 1 236 ? 22.551 -4.156 -27.164 1.00 90.31 236 LEU A CA 1
ATOM 1936 C C . LEU A 1 236 ? 23.807 -3.719 -26.402 1.00 90.31 236 LEU A C 1
ATOM 1938 O O . LEU A 1 236 ? 24.843 -3.502 -27.024 1.00 90.31 236 LEU A O 1
ATOM 1942 N N . ARG A 1 237 ? 23.757 -3.660 -25.067 1.00 89.75 237 ARG A N 1
ATOM 1943 C CA . ARG A 1 237 ? 24.907 -3.277 -24.233 1.00 89.75 237 ARG A CA 1
ATOM 1944 C C . ARG A 1 237 ? 26.102 -4.193 -24.456 1.00 89.75 237 ARG A C 1
ATOM 1946 O O . ARG A 1 237 ? 27.220 -3.707 -24.586 1.00 89.75 237 ARG A O 1
ATOM 1953 N N . GLN A 1 238 ? 25.875 -5.503 -24.533 1.00 87.75 238 GLN A N 1
ATOM 1954 C CA . GLN A 1 238 ? 26.940 -6.473 -24.801 1.00 87.75 238 GLN A CA 1
ATOM 1955 C C . GLN A 1 238 ? 27.631 -6.229 -26.149 1.00 87.75 238 GLN A C 1
ATOM 1957 O O . GLN A 1 238 ? 28.842 -6.398 -26.233 1.00 87.75 238 GLN A O 1
ATOM 1962 N N . ARG A 1 239 ? 26.895 -5.791 -27.180 1.00 84.38 239 ARG A N 1
ATOM 1963 C CA . ARG A 1 239 ? 27.473 -5.429 -28.488 1.00 84.38 239 ARG A CA 1
ATOM 1964 C C . ARG A 1 239 ? 28.248 -4.109 -28.451 1.00 84.38 239 ARG A C 1
ATOM 1966 O O . ARG A 1 239 ? 29.243 -3.971 -29.153 1.00 84.38 239 ARG A O 1
ATOM 1973 N N . GLN A 1 240 ? 27.819 -3.154 -27.622 1.00 77.62 240 GLN A N 1
ATOM 1974 C CA . GLN A 1 240 ? 28.499 -1.860 -27.464 1.00 77.62 240 GLN A CA 1
ATOM 1975 C C . GLN A 1 240 ? 29.832 -1.972 -26.719 1.00 77.62 240 GLN A C 1
ATOM 1977 O O . GLN A 1 240 ? 30.768 -1.211 -26.975 1.00 77.62 240 GLN A O 1
ATOM 1982 N N . ILE A 1 241 ? 29.941 -2.930 -25.798 1.00 71.94 241 ILE A N 1
ATOM 1983 C CA . ILE A 1 241 ? 31.195 -3.222 -25.111 1.00 71.94 241 ILE A CA 1
ATOM 1984 C C . ILE A 1 241 ? 32.106 -3.940 -26.110 1.00 71.94 241 ILE A C 1
ATOM 1986 O O . ILE A 1 241 ? 32.014 -5.152 -26.299 1.00 71.94 241 ILE A O 1
ATOM 1990 N N . LYS A 1 242 ? 33.010 -3.192 -26.757 1.00 61.94 242 LYS A N 1
ATOM 1991 C CA . LYS A 1 242 ? 34.078 -3.807 -27.554 1.00 61.94 242 LYS A CA 1
ATOM 1992 C C . LYS A 1 242 ? 34.840 -4.778 -26.647 1.00 61.94 242 LYS A C 1
ATOM 1994 O O . LYS A 1 242 ? 35.286 -4.352 -25.577 1.00 61.94 242 LYS A O 1
ATOM 1999 N N . PRO A 1 243 ? 35.030 -6.053 -27.037 1.00 53.91 243 PRO A N 1
ATOM 2000 C CA . PRO A 1 243 ? 35.964 -6.896 -26.316 1.00 53.91 243 PRO A CA 1
ATOM 2001 C C . PRO A 1 243 ? 37.311 -6.175 -26.318 1.00 53.91 243 PRO A C 1
ATOM 2003 O O . PRO A 1 243 ? 37.709 -5.601 -27.336 1.00 53.91 243 PRO A O 1
ATOM 2006 N N . VAL A 1 244 ? 38.017 -6.191 -25.186 1.00 48.62 244 VAL A N 1
ATOM 2007 C CA . VAL A 1 244 ? 39.443 -5.869 -25.185 1.00 48.62 244 VAL A CA 1
ATOM 2008 C C . VAL A 1 244 ? 40.086 -6.950 -26.045 1.00 48.62 244 VAL A C 1
ATOM 2010 O O . VAL A 1 244 ? 40.458 -8.014 -25.560 1.00 48.62 244 VAL A O 1
ATOM 2013 N N . THR A 1 245 ? 40.158 -6.725 -27.355 1.00 47.31 245 THR A N 1
ATOM 2014 C CA . THR A 1 245 ? 41.045 -7.482 -28.220 1.00 47.31 245 THR A CA 1
ATOM 2015 C C . THR A 1 245 ? 42.424 -7.155 -27.693 1.00 47.31 245 THR A C 1
ATOM 2017 O O . THR A 1 245 ? 42.941 -6.068 -27.962 1.00 47.31 245 THR A O 1
ATOM 2020 N N . GLY A 1 246 ? 42.964 -8.052 -26.863 1.00 43.47 246 GLY A N 1
ATOM 2021 C CA . GLY A 1 246 ? 44.355 -8.040 -26.453 1.00 43.47 246 GLY A CA 1
ATOM 2022 C C . GLY A 1 246 ? 45.164 -7.847 -27.719 1.00 43.47 246 GLY A C 1
ATOM 2023 O O . GLY A 1 246 ? 45.208 -8.722 -28.584 1.00 43.47 246 GLY A O 1
ATOM 2024 N N . GLY A 1 247 ? 45.665 -6.625 -27.884 1.00 41.34 247 GLY A N 1
ATOM 2025 C CA . GLY A 1 247 ? 46.356 -6.229 -29.086 1.00 41.34 247 GLY A CA 1
ATOM 2026 C C . GLY A 1 247 ? 47.478 -7.219 -29.342 1.00 41.34 247 GLY A C 1
ATOM 2027 O O . GLY A 1 247 ? 48.122 -7.699 -28.411 1.00 41.34 247 GLY A O 1
ATOM 2028 N N . ASN A 1 248 ? 47.699 -7.489 -30.623 1.00 46.06 248 ASN A N 1
ATOM 2029 C CA . ASN A 1 248 ? 48.840 -8.165 -31.234 1.00 46.06 248 ASN A CA 1
ATOM 2030 C C . ASN A 1 248 ? 50.212 -7.544 -30.840 1.00 46.06 248 ASN A C 1
ATOM 2032 O O . ASN A 1 248 ? 51.064 -7.299 -31.692 1.00 46.06 248 ASN A O 1
ATOM 2036 N N . TRP A 1 249 ? 50.464 -7.259 -29.562 1.00 46.72 249 TRP A N 1
ATOM 2037 C CA . TRP A 1 249 ? 51.766 -6.871 -29.031 1.00 46.72 249 TRP A CA 1
ATOM 2038 C C . TRP A 1 249 ? 52.716 -8.059 -29.162 1.00 46.72 249 TRP A C 1
ATOM 2040 O O . TRP A 1 249 ? 53.786 -7.898 -29.750 1.00 46.72 249 TRP A O 1
ATOM 2050 N N . LEU A 1 250 ? 52.332 -9.257 -28.708 1.00 44.16 250 LEU A N 1
ATOM 2051 C CA . LEU A 1 250 ? 53.221 -10.426 -28.746 1.00 44.16 250 LEU A CA 1
ATOM 2052 C C . LEU A 1 250 ? 53.638 -10.798 -30.184 1.00 44.16 250 LEU A C 1
ATOM 2054 O O . LEU A 1 250 ? 54.811 -11.066 -30.431 1.00 44.16 250 LEU A O 1
ATOM 2058 N N . ASN A 1 251 ? 52.745 -10.662 -31.169 1.00 43.50 251 ASN A N 1
ATOM 2059 C CA . ASN A 1 251 ? 53.075 -10.895 -32.584 1.00 43.50 251 ASN A CA 1
ATOM 2060 C C . ASN A 1 251 ? 53.967 -9.810 -33.222 1.00 43.50 251 ASN A C 1
ATOM 2062 O O . ASN A 1 251 ? 54.587 -10.058 -34.259 1.00 43.50 251 ASN A O 1
ATOM 2066 N N . ARG A 1 252 ? 54.077 -8.615 -32.622 1.00 46.97 252 ARG A N 1
ATOM 2067 C CA . ARG A 1 252 ? 55.003 -7.563 -33.084 1.00 46.97 252 ARG A CA 1
ATOM 2068 C C . ARG A 1 252 ? 56.439 -7.777 -32.603 1.00 46.97 252 ARG A C 1
ATOM 2070 O O . ARG A 1 252 ? 57.355 -7.284 -33.257 1.00 46.97 252 ARG A O 1
ATOM 2077 N N . TRP A 1 253 ? 56.647 -8.524 -31.517 1.00 47.62 253 TRP A N 1
ATOM 2078 C CA . TRP A 1 253 ? 57.987 -8.856 -31.018 1.00 47.62 253 TRP A CA 1
ATOM 2079 C C . TRP A 1 253 ? 58.628 -10.015 -31.795 1.00 47.62 253 TRP A C 1
ATOM 2081 O O . TRP A 1 253 ? 59.792 -9.922 -32.177 1.00 47.62 253 TRP A O 1
ATOM 2091 N N . PHE A 1 254 ? 57.854 -11.038 -32.173 1.00 47.50 254 PHE A N 1
ATOM 2092 C CA . PHE A 1 254 ? 58.376 -12.193 -32.922 1.00 47.50 254 PHE A CA 1
ATOM 2093 C C . PHE A 1 254 ? 58.737 -11.918 -34.395 1.00 47.50 254 PHE A C 1
ATOM 2095 O O . PHE A 1 254 ? 59.394 -12.743 -35.020 1.00 47.50 254 PHE A O 1
ATOM 2102 N N . ARG A 1 255 ? 58.380 -10.756 -34.964 1.00 47.47 255 ARG A N 1
ATOM 2103 C CA . ARG A 1 255 ? 58.763 -10.372 -36.342 1.00 47.47 255 ARG A CA 1
ATOM 2104 C C . ARG A 1 255 ? 59.974 -9.437 -36.447 1.00 47.47 255 ARG A C 1
ATOM 2106 O O . ARG A 1 255 ? 60.340 -9.068 -37.558 1.00 47.47 255 ARG A O 1
ATOM 2113 N N . ARG A 1 256 ? 60.611 -9.054 -35.333 1.00 46.69 256 ARG A N 1
ATOM 2114 C CA . ARG A 1 256 ? 61.836 -8.222 -35.345 1.00 46.69 256 ARG A CA 1
ATOM 2115 C C . ARG A 1 256 ? 63.136 -8.986 -35.056 1.00 46.69 256 ARG A C 1
ATOM 2117 O O . ARG A 1 256 ? 64.184 -8.359 -35.038 1.00 46.69 256 ARG A O 1
ATOM 2124 N N . GLY A 1 257 ? 63.081 -10.309 -34.892 1.00 45.09 257 GLY A N 1
ATOM 2125 C CA . GLY A 1 257 ? 64.251 -11.162 -34.624 1.00 45.09 257 GLY A CA 1
ATOM 2126 C C . GLY A 1 257 ? 64.706 -12.048 -35.789 1.00 45.09 257 GLY A C 1
ATOM 2127 O O . GLY A 1 257 ? 65.399 -13.026 -35.548 1.00 45.09 257 GLY A O 1
ATOM 2128 N N . ALA A 1 258 ? 64.289 -11.760 -37.025 1.00 47.88 258 ALA A N 1
ATOM 2129 C CA . ALA A 1 258 ? 64.717 -12.502 -38.214 1.00 47.88 258 ALA A CA 1
ATOM 2130 C C . ALA A 1 258 ? 65.354 -11.551 -39.237 1.00 47.88 258 ALA A C 1
ATOM 2132 O O . ALA A 1 258 ? 64.731 -11.194 -40.238 1.00 47.88 258 ALA A O 1
ATOM 2133 N N . LYS A 1 259 ? 66.573 -11.104 -38.936 1.00 41.31 259 LYS A N 1
ATOM 2134 C CA . LYS A 1 259 ? 67.607 -10.719 -39.900 1.00 41.31 259 LYS A CA 1
ATOM 2135 C C . LYS A 1 259 ? 68.965 -11.022 -39.292 1.00 41.31 259 LYS A C 1
ATOM 2137 O O . LYS A 1 259 ? 69.119 -10.719 -38.089 1.00 41.31 259 LYS A O 1
#

Secondary structure (DSSP, 8-state):
--TTHHHHHHHHHS--TTTTSB-EEP-HHHHHHHGGGEEEEEEEEEEEEEGGGEEEES-GGGTTSBHHHHHHHSTTHHHHHHHHHH-THHHH--SPPSS--EEEESSSSSEEE-SS-HHHHHHHHHHHHHHT--EEEEEEEEEEEE-HHHHHHHHHHHHHHHHHHHTTEEEEEEEEEEEEEEEEETTEEEEEEEEEEEEEEEEE-TTSPPPPHHHHEEEE-SHHHHHHHHHHHHHHHHHHS------THHHHHTTSS--

Organism: NCBI:txid913070